Protein AF-A0A7C5MXD8-F1 (afdb_monomer)

Sequence (250 aa):
MKEDEGFQEYEKTQDQIAGFLGVQRKDKKIDRKRRRGKDVDYFDWIGQEIGMALIPVNKKGDKQAYVAIIHSPDRENAQHDLDKIEKKIRHRSPVRFKEYEYQNHTIKYLKLKGFFRLFMGKMFKQFDKPKYAVLDDFVIFSNDTTALHRMIDVSNGKLANLPMNSEYRQFFRKFESNSNYFLYTNTPTLFPFLPGLLDKGSARTLRKNEKLATSFRQVGLQLLSEDGYFSAKLHVEYKPSGGKKSLFNR

Structure (mmCIF, N/CA/C/O backbone):
data_AF-A0A7C5MXD8-F1
#
_entry.id   AF-A0A7C5MXD8-F1
#
loop_
_atom_site.group_PDB
_atom_site.id
_atom_site.type_symbol
_atom_site.label_atom_id
_atom_site.label_alt_id
_atom_site.label_comp_id
_atom_site.label_asym_id
_atom_site.label_entity_id
_atom_site.label_seq_id
_atom_site.pdbx_PDB_ins_code
_atom_site.Cartn_x
_atom_site.Cartn_y
_atom_site.Cartn_z
_atom_site.occupancy
_atom_site.B_iso_or_equiv
_atom_site.auth_seq_id
_atom_site.auth_comp_id
_atom_site.auth_asym_id
_atom_site.auth_atom_id
_atom_site.pdbx_PDB_model_num
ATOM 1 N N . MET A 1 1 ? 24.724 -17.117 11.243 1.00 32.06 1 MET A N 1
ATOM 2 C CA . MET A 1 1 ? 23.296 -17.474 11.341 1.00 32.06 1 MET A CA 1
ATOM 3 C C . MET A 1 1 ? 22.881 -17.269 12.794 1.00 32.06 1 MET A C 1
ATOM 5 O O . MET A 1 1 ? 23.327 -18.022 13.643 1.00 32.06 1 MET A O 1
ATOM 9 N N . LYS A 1 2 ? 22.184 -16.167 13.097 1.00 36.81 2 LYS A N 1
ATOM 10 C CA . LYS A 1 2 ? 21.584 -15.861 14.412 1.00 36.81 2 LYS A CA 1
ATOM 11 C C . LYS A 1 2 ? 20.067 -15.785 14.206 1.00 36.81 2 LYS A C 1
ATOM 13 O O . LYS A 1 2 ? 19.481 -14.707 14.261 1.00 36.81 2 LYS A O 1
ATOM 18 N N . GLU A 1 3 ? 19.467 -16.899 13.803 1.00 40.31 3 GLU A N 1
ATOM 19 C CA . GLU A 1 3 ? 18.036 -16.956 13.470 1.00 40.31 3 GLU A CA 1
ATOM 20 C C . GLU A 1 3 ? 17.145 -17.120 14.717 1.00 40.31 3 GLU A C 1
ATOM 22 O O . GLU A 1 3 ? 15.979 -16.731 14.677 1.00 40.31 3 GLU A O 1
ATOM 27 N N . ASP A 1 4 ? 17.709 -17.541 15.855 1.00 50.06 4 ASP A N 1
ATOM 28 C CA . ASP A 1 4 ? 16.932 -17.911 17.048 1.00 50.06 4 ASP A CA 1
ATOM 29 C C . ASP A 1 4 ? 16.528 -16.728 17.948 1.00 50.06 4 ASP A C 1
ATOM 31 O O . ASP A 1 4 ? 15.388 -16.655 18.408 1.00 50.06 4 ASP A O 1
ATOM 35 N N . GLU A 1 5 ? 17.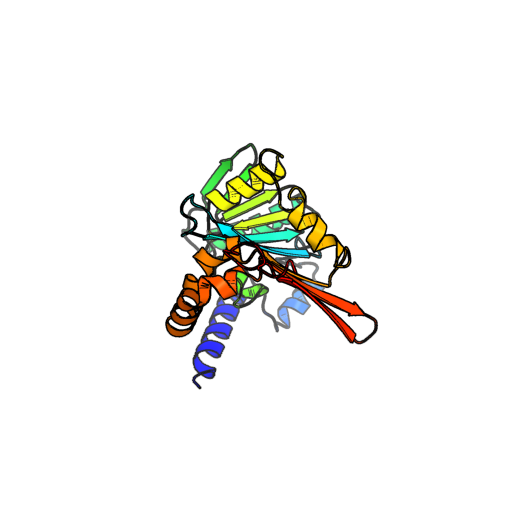410 -15.744 18.166 1.00 39.88 5 GLU A N 1
ATOM 36 C CA . GLU A 1 5 ? 17.137 -14.619 19.086 1.00 39.88 5 GLU A CA 1
ATOM 37 C C . GLU A 1 5 ? 15.995 -13.719 18.573 1.00 39.88 5 GLU A C 1
ATOM 39 O O . GLU A 1 5 ? 15.103 -13.318 19.324 1.00 39.88 5 GLU A O 1
ATOM 44 N N . GLY A 1 6 ? 15.972 -13.448 17.263 1.00 39.97 6 GLY A N 1
ATOM 45 C CA . GLY A 1 6 ? 14.958 -12.594 16.638 1.00 39.97 6 GLY A CA 1
ATOM 46 C C . GLY A 1 6 ? 13.594 -13.266 16.453 1.00 39.97 6 GLY A C 1
ATOM 47 O O . GLY A 1 6 ? 12.590 -12.568 16.286 1.00 39.97 6 GLY A O 1
ATOM 48 N N . PHE A 1 7 ? 13.539 -14.601 16.460 1.00 38.81 7 PHE A N 1
ATOM 49 C CA . PHE A 1 7 ? 12.291 -15.362 16.395 1.00 38.81 7 PHE A CA 1
ATOM 50 C C . PHE A 1 7 ? 11.635 -15.470 17.778 1.00 38.81 7 PHE A C 1
ATOM 52 O O . PHE A 1 7 ? 10.439 -15.216 17.907 1.00 38.81 7 PHE A O 1
ATOM 59 N N . GLN A 1 8 ? 12.418 -15.708 18.832 1.00 43.78 8 GLN A N 1
ATOM 60 C CA . GLN A 1 8 ? 11.891 -15.755 20.200 1.00 43.78 8 GLN A CA 1
ATOM 61 C C . GLN A 1 8 ? 11.403 -14.389 20.706 1.00 43.78 8 GLN A C 1
ATOM 63 O O . GLN A 1 8 ? 10.351 -14.294 21.339 1.00 43.78 8 GLN A O 1
ATOM 68 N N . GLU A 1 9 ? 12.112 -13.300 20.390 1.00 45.66 9 GLU A N 1
ATOM 69 C CA . GLU A 1 9 ? 11.644 -11.944 20.712 1.00 45.66 9 GLU A CA 1
ATOM 70 C C . GLU A 1 9 ? 10.357 -11.587 19.941 1.00 45.66 9 GLU A C 1
ATOM 72 O O . GLU A 1 9 ? 9.473 -10.889 20.457 1.00 45.6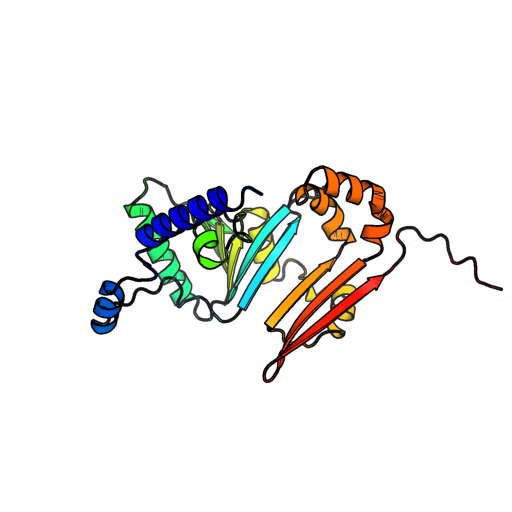6 9 GLU A O 1
ATOM 77 N N . TYR A 1 10 ? 10.223 -12.107 18.715 1.00 44.19 10 TYR A N 1
ATOM 78 C CA . TYR A 1 10 ? 9.012 -11.982 17.911 1.00 44.19 10 TYR A CA 1
ATOM 79 C C . TYR A 1 10 ? 7.830 -12.691 18.583 1.00 44.19 10 TYR A C 1
ATOM 81 O O . TYR A 1 10 ? 6.840 -12.016 18.856 1.00 44.19 10 TYR A O 1
ATOM 89 N N . GLU A 1 11 ? 7.940 -13.975 18.933 1.00 52.56 11 GLU A N 1
ATOM 90 C CA . GLU A 1 11 ? 6.865 -14.720 19.610 1.00 52.56 11 GLU A CA 1
ATOM 91 C C . GLU A 1 11 ? 6.468 -14.089 20.952 1.00 52.56 11 GLU A C 1
ATOM 93 O O . GLU A 1 11 ? 5.289 -13.827 21.191 1.00 52.56 11 GLU A O 1
ATOM 98 N N . LYS A 1 12 ? 7.443 -13.689 21.776 1.00 56.12 12 LYS A N 1
ATOM 99 C CA . LYS A 1 12 ? 7.185 -13.031 23.067 1.00 56.12 12 LYS A CA 1
ATOM 100 C C . LYS A 1 12 ? 6.397 -11.723 22.925 1.00 56.12 12 LYS A C 1
ATOM 102 O O . LYS A 1 12 ? 5.504 -11.436 23.724 1.00 56.12 12 LYS A O 1
ATOM 107 N N . THR A 1 13 ? 6.706 -10.923 21.902 1.00 55.19 13 THR A N 1
ATOM 108 C CA . THR A 1 13 ? 5.974 -9.679 21.608 1.00 55.19 13 THR A CA 1
ATOM 109 C C . THR A 1 13 ? 4.549 -9.972 21.128 1.00 55.19 13 THR A C 1
ATOM 111 O O . THR A 1 13 ? 3.617 -9.244 21.471 1.00 55.19 13 THR A O 1
ATOM 114 N N . GLN A 1 14 ? 4.365 -11.033 20.337 1.00 53.25 14 GLN A N 1
ATOM 115 C CA . GLN A 1 14 ? 3.051 -11.468 19.863 1.00 53.25 14 GLN A CA 1
ATOM 116 C C . GLN A 1 14 ? 2.178 -11.922 21.031 1.00 53.25 14 GLN A C 1
ATOM 118 O O . GLN A 1 14 ? 1.045 -11.467 21.129 1.00 53.25 14 GLN A O 1
ATOM 123 N N . ASP A 1 15 ? 2.718 -12.711 21.959 1.00 57.69 15 ASP A N 1
ATOM 124 C CA . ASP A 1 15 ? 1.994 -13.217 23.129 1.00 57.69 15 ASP A CA 1
ATOM 125 C C . ASP A 1 15 ? 1.571 -12.106 24.095 1.00 57.69 15 ASP A C 1
ATOM 127 O O . ASP A 1 15 ? 0.465 -12.128 24.639 1.00 57.69 15 ASP A O 1
ATOM 131 N N . GLN A 1 16 ? 2.406 -11.078 24.267 1.00 58.19 16 GLN A N 1
ATOM 132 C CA . GLN A 1 16 ? 2.057 -9.900 25.065 1.00 58.19 16 GLN A CA 1
ATOM 133 C C . GLN A 1 16 ? 0.907 -9.095 24.440 1.00 58.19 16 GLN A C 1
ATOM 135 O O . GLN A 1 16 ? 0.009 -8.656 25.159 1.00 58.19 16 GLN A O 1
ATOM 140 N N . ILE A 1 17 ? 0.892 -8.922 23.114 1.00 55.62 17 ILE A N 1
ATOM 141 C CA . ILE A 1 17 ? -0.170 -8.188 22.401 1.00 55.62 17 ILE A CA 1
ATOM 142 C C . ILE A 1 17 ? -1.440 -9.051 22.264 1.00 55.62 17 ILE A C 1
ATOM 144 O O . ILE A 1 17 ? -2.551 -8.553 22.432 1.00 55.62 17 ILE A O 1
ATOM 148 N N . ALA A 1 18 ? -1.300 -10.355 22.043 1.00 58.81 18 ALA A N 1
ATOM 149 C CA . ALA A 1 18 ? -2.377 -11.340 22.067 1.00 58.81 18 ALA A CA 1
ATOM 150 C C . ALA A 1 18 ? -3.052 -11.384 23.446 1.00 58.81 18 ALA A C 1
ATOM 152 O O . ALA A 1 18 ? -4.275 -11.283 23.547 1.00 58.81 18 ALA A O 1
ATOM 153 N N . GLY A 1 19 ? -2.265 -11.422 24.526 1.00 59.81 19 GLY A N 1
ATOM 154 C CA . GLY A 1 19 ? -2.749 -11.263 25.899 1.00 59.81 19 GLY A CA 1
ATOM 155 C C . GLY A 1 19 ? -3.371 -9.885 26.160 1.00 59.81 19 GLY A C 1
ATOM 156 O O . GLY A 1 19 ? -4.371 -9.774 26.875 1.00 59.81 19 GLY A O 1
ATOM 157 N N . PHE A 1 20 ? -2.846 -8.829 25.530 1.00 57.62 20 PHE A N 1
ATOM 158 C CA . PHE A 1 20 ? -3.413 -7.481 25.596 1.00 57.62 20 PHE A CA 1
ATOM 159 C C . PHE A 1 20 ? -4.805 -7.400 24.947 1.00 57.62 20 PHE A C 1
ATOM 161 O O . PHE A 1 20 ? -5.719 -6.814 25.531 1.00 57.62 20 PHE A O 1
ATOM 168 N N . LEU A 1 21 ? -4.989 -8.025 23.783 1.00 57.09 21 LEU A N 1
ATOM 169 C CA . LEU A 1 21 ? -6.257 -8.056 23.051 1.00 57.09 21 LEU A CA 1
ATOM 170 C C . LEU A 1 21 ? -7.212 -9.148 23.560 1.00 57.09 21 LEU A C 1
ATOM 172 O O . LEU A 1 21 ? -8.420 -9.038 23.360 1.00 57.09 21 LEU A O 1
ATOM 176 N N . GLY A 1 22 ? -6.717 -10.132 24.313 1.00 56.34 22 GLY A N 1
ATOM 177 C CA . GLY A 1 22 ? -7.491 -11.282 24.791 1.00 56.34 22 GLY A CA 1
ATOM 178 C C . GLY A 1 22 ? -7.663 -12.387 23.743 1.00 56.34 22 GLY A C 1
ATOM 179 O O . GLY A 1 22 ? -8.574 -13.197 23.873 1.00 56.34 22 GLY A O 1
ATOM 180 N N . VAL A 1 23 ? -6.799 -12.409 22.726 1.00 53.00 23 VAL A N 1
ATOM 181 C CA . VAL A 1 23 ? -6.807 -13.344 21.594 1.00 53.00 23 VAL A CA 1
ATOM 182 C C . VAL A 1 23 ? -5.663 -14.342 21.797 1.00 53.00 23 VAL A C 1
ATOM 184 O O . VAL A 1 23 ? -4.606 -14.216 21.195 1.00 53.00 23 VAL A O 1
ATOM 187 N N . GLN A 1 24 ? -5.800 -15.297 22.719 1.00 51.22 24 GLN A N 1
ATOM 188 C CA . GLN A 1 24 ? -4.778 -16.334 22.928 1.00 51.22 24 GLN A CA 1
ATOM 189 C C . GLN A 1 24 ? -4.969 -17.485 21.926 1.00 51.22 24 GLN A C 1
ATOM 191 O O . GLN A 1 24 ? -6.029 -18.101 21.881 1.00 51.22 24 GLN A O 1
ATOM 196 N N . ARG A 1 25 ? -3.935 -17.826 21.143 1.00 44.16 25 ARG A N 1
ATOM 197 C CA . ARG A 1 25 ? -4.005 -18.861 20.086 1.00 44.16 25 ARG A CA 1
ATOM 198 C C . ARG A 1 25 ? -4.230 -20.303 20.589 1.00 44.16 25 ARG A C 1
ATOM 200 O O . ARG A 1 25 ? -4.489 -21.174 19.766 1.00 44.16 25 ARG A O 1
ATOM 207 N N . LYS A 1 26 ? -4.146 -20.587 21.899 1.00 41.50 26 LYS A N 1
ATOM 208 C CA . LYS A 1 26 ? -4.314 -21.945 22.474 1.00 41.50 26 LYS A CA 1
ATOM 209 C C . LYS A 1 26 ? -5.001 -21.974 23.848 1.00 41.50 26 LYS A C 1
ATOM 211 O O . LYS A 1 26 ? -4.608 -22.736 24.729 1.00 41.50 26 LYS A O 1
ATOM 216 N N . ASP A 1 27 ? -6.040 -21.172 24.059 1.00 41.69 27 ASP A N 1
ATOM 217 C CA . ASP A 1 27 ? -6.738 -21.158 25.349 1.00 41.69 27 ASP A CA 1
ATOM 218 C C . ASP A 1 27 ? -8.003 -22.036 25.330 1.00 41.69 27 ASP A C 1
ATOM 220 O O . ASP A 1 27 ? -9.028 -21.661 24.759 1.00 41.69 27 ASP A O 1
ATOM 224 N N . LYS A 1 28 ? -8.003 -23.163 26.063 1.00 42.72 28 LYS A N 1
ATOM 225 C CA . LYS A 1 28 ? -9.221 -23.965 26.363 1.00 42.72 28 LYS A CA 1
ATOM 226 C C . LYS A 1 28 ? -10.339 -23.126 27.025 1.00 42.72 28 LYS A C 1
ATOM 228 O O . LYS A 1 28 ? -11.492 -23.551 27.111 1.00 42.72 28 LYS A O 1
ATOM 233 N N . LYS A 1 29 ? -10.011 -21.919 27.510 1.00 40.25 29 LYS A N 1
ATOM 234 C CA . LYS A 1 29 ? -10.951 -20.907 28.019 1.00 40.25 29 LYS A CA 1
ATOM 235 C C . LYS A 1 29 ? -11.692 -20.132 26.920 1.00 40.25 29 LYS A C 1
ATOM 237 O O . LYS A 1 29 ? -12.809 -19.696 27.188 1.00 40.25 29 LYS A O 1
ATOM 242 N N . ILE A 1 30 ? -11.118 -19.969 25.726 1.00 41.59 30 ILE A N 1
ATOM 243 C CA . ILE A 1 30 ? -11.774 -19.314 24.580 1.00 41.59 30 ILE A CA 1
ATOM 244 C C . ILE A 1 30 ? -12.848 -20.239 24.003 1.00 41.59 30 ILE A C 1
ATOM 246 O O . ILE A 1 30 ? -13.980 -19.797 23.846 1.00 41.59 30 ILE A O 1
ATOM 250 N N . ASP A 1 31 ? -12.572 -21.541 23.880 1.00 40.56 31 ASP A N 1
ATOM 251 C CA . ASP A 1 31 ? -13.584 -22.556 23.528 1.00 40.56 31 ASP A CA 1
ATOM 252 C C . ASP A 1 31 ? -14.767 -22.579 24.511 1.00 40.56 31 ASP A C 1
ATOM 254 O O . ASP A 1 31 ? -15.931 -22.696 24.125 1.00 40.56 31 ASP A O 1
ATOM 258 N N . ARG A 1 32 ? -14.496 -22.401 25.812 1.00 41.41 32 ARG A N 1
ATOM 259 C CA . ARG A 1 32 ? -15.541 -22.271 26.844 1.00 41.41 32 ARG A CA 1
ATOM 260 C C . ARG A 1 32 ? -16.320 -20.951 26.773 1.00 41.41 32 ARG A C 1
ATOM 262 O O . ARG A 1 32 ? -17.461 -20.926 27.229 1.00 41.41 32 ARG A O 1
ATOM 269 N N . LYS A 1 33 ? -15.732 -19.867 26.251 1.00 42.28 33 LYS A N 1
ATOM 270 C CA . LYS A 1 33 ? -16.408 -18.569 26.046 1.00 42.28 33 LYS A CA 1
ATOM 271 C C . LYS A 1 33 ? -17.224 -18.542 24.749 1.00 42.28 33 LYS A C 1
ATOM 273 O O . LYS A 1 33 ? -18.355 -18.062 24.793 1.00 42.28 33 LYS A O 1
ATOM 278 N N . ARG A 1 34 ? -16.721 -19.165 23.675 1.00 39.56 34 ARG A N 1
ATOM 279 C CA . ARG A 1 34 ? -17.451 -19.462 22.428 1.00 39.56 34 ARG A CA 1
ATOM 280 C C . ARG A 1 34 ? -18.742 -20.230 22.694 1.00 39.56 34 ARG A C 1
ATOM 282 O O . ARG A 1 34 ? -19.818 -19.792 22.312 1.00 39.56 34 ARG A O 1
ATOM 289 N N . ARG A 1 35 ? -18.669 -21.294 23.505 1.00 46.75 35 ARG A N 1
ATOM 290 C CA . ARG A 1 35 ? -19.843 -22.078 23.954 1.00 46.75 35 ARG A CA 1
ATOM 291 C C . ARG A 1 35 ? -20.855 -21.304 24.819 1.00 46.75 35 ARG A C 1
ATOM 293 O O . ARG A 1 35 ? -21.918 -21.837 25.110 1.00 46.75 35 ARG A O 1
ATOM 300 N N . ARG A 1 36 ? -20.535 -20.083 25.269 1.00 45.84 36 ARG A N 1
ATOM 301 C CA . ARG A 1 36 ? -21.408 -19.213 26.085 1.00 45.84 36 ARG A CA 1
ATOM 302 C C . ARG A 1 36 ? -21.900 -17.967 25.330 1.00 45.84 36 ARG A C 1
ATOM 304 O O . ARG A 1 36 ? -22.416 -17.058 25.975 1.00 45.84 36 ARG A O 1
ATOM 311 N N . GLY A 1 37 ? -21.707 -17.890 24.009 1.00 37.62 37 GLY A N 1
ATOM 312 C CA . GLY A 1 37 ? -22.208 -16.783 23.180 1.00 37.62 37 GLY A CA 1
ATOM 313 C C . GLY A 1 37 ? -21.508 -15.437 23.405 1.00 37.62 37 GLY A C 1
ATOM 314 O O . GLY A 1 37 ? -22.082 -14.393 23.121 1.00 37.62 37 GLY A O 1
ATOM 315 N N . LYS A 1 38 ? -20.284 -15.436 23.950 1.00 44.75 38 LYS A N 1
ATOM 316 C CA . LYS A 1 38 ? -19.448 -14.231 24.086 1.00 44.75 38 LYS A CA 1
ATOM 317 C C . LYS A 1 38 ? -18.202 -14.374 23.218 1.00 44.75 38 LYS A C 1
ATOM 319 O O . LYS A 1 38 ? -17.100 -14.513 23.754 1.00 44.75 38 LYS A O 1
ATOM 324 N N . ASP A 1 39 ? -18.390 -14.374 21.904 1.00 46.59 39 ASP A N 1
ATOM 325 C CA . ASP A 1 39 ? -17.298 -14.088 20.977 1.00 46.59 39 ASP A CA 1
ATOM 326 C C . ASP A 1 39 ? -17.046 -12.578 20.986 1.00 46.59 39 ASP A C 1
ATOM 328 O O . ASP A 1 39 ? -17.968 -11.765 20.969 1.00 46.59 39 ASP A O 1
ATOM 332 N N . VAL A 1 40 ? -15.780 -12.192 21.092 1.00 50.94 40 VAL A N 1
ATOM 333 C CA . VAL A 1 40 ? -15.363 -10.858 20.670 1.00 50.94 40 VAL A CA 1
ATOM 334 C C . VAL A 1 40 ? -14.248 -11.110 19.686 1.00 50.94 40 VAL A C 1
ATOM 336 O O . VAL A 1 40 ? -13.077 -11.146 20.074 1.00 50.94 40 VAL A O 1
ATOM 339 N N . ASP A 1 41 ? -14.625 -11.405 18.449 1.00 63.12 41 ASP A N 1
ATOM 340 C CA . ASP A 1 41 ? -13.644 -11.396 17.389 1.00 63.12 41 ASP A CA 1
ATOM 341 C C . ASP A 1 41 ? -13.219 -9.934 17.154 1.00 63.12 41 ASP A C 1
ATOM 343 O O . ASP A 1 41 ? -14.036 -9.035 16.987 1.00 63.12 41 ASP A O 1
ATOM 347 N N . TYR A 1 42 ? -11.909 -9.707 17.233 1.00 64.69 42 TYR A N 1
ATOM 348 C CA . TYR A 1 42 ? -11.183 -8.532 16.735 1.00 64.69 42 TYR A CA 1
ATOM 349 C C . TYR A 1 42 ? -11.540 -8.036 15.336 1.00 64.69 42 TYR A C 1
ATOM 351 O O . TYR A 1 42 ? -11.287 -6.883 14.971 1.00 64.69 42 TYR A O 1
ATOM 359 N N . PHE A 1 43 ? -11.911 -9.010 14.514 1.00 72.00 43 PHE A N 1
ATOM 360 C CA . PHE A 1 43 ? -11.521 -9.034 13.116 1.00 72.00 43 PHE A CA 1
ATOM 361 C C . PHE A 1 43 ? -12.650 -9.502 12.212 1.00 72.00 43 PHE A C 1
ATOM 363 O O . PHE A 1 43 ? -12.412 -9.638 11.018 1.00 72.00 43 PHE A O 1
ATOM 370 N N . ASP A 1 44 ? -13.863 -9.678 12.742 1.00 76.06 44 ASP A N 1
ATOM 371 C CA . ASP A 1 44 ? -15.048 -10.018 11.945 1.00 76.06 44 ASP A CA 1
ATOM 372 C C . ASP A 1 44 ? -15.352 -8.948 10.888 1.00 76.06 44 ASP A C 1
ATOM 374 O O . ASP A 1 44 ? -15.980 -9.222 9.870 1.00 76.06 44 ASP A O 1
ATOM 378 N N . TRP A 1 45 ? -14.871 -7.722 11.100 1.00 84.19 45 TRP A N 1
ATOM 379 C CA . TRP A 1 45 ? -14.960 -6.648 10.121 1.00 84.19 45 TRP A CA 1
ATOM 380 C C . TRP A 1 45 ? -14.006 -6.801 8.927 1.00 84.19 45 TRP A C 1
ATOM 382 O O . TRP A 1 45 ? -14.189 -6.091 7.940 1.00 84.19 45 TRP A O 1
ATOM 392 N N . ILE A 1 46 ? -12.982 -7.664 8.991 1.00 86.25 46 ILE A N 1
ATOM 393 C CA . ILE A 1 46 ? -12.042 -7.881 7.884 1.00 86.25 46 ILE A CA 1
ATOM 394 C C . ILE A 1 46 ? -12.698 -8.801 6.854 1.00 86.25 46 ILE A C 1
ATOM 396 O O . ILE A 1 46 ? -12.993 -9.961 7.124 1.00 86.25 46 ILE A O 1
ATOM 400 N N . GLY A 1 47 ? -12.891 -8.270 5.653 1.00 86.50 47 GLY A N 1
ATOM 401 C CA . GLY A 1 47 ? -13.404 -8.996 4.505 1.00 86.50 47 GLY A CA 1
ATOM 402 C C . GLY A 1 47 ? -12.348 -9.866 3.822 1.00 86.50 47 GLY A C 1
ATOM 403 O O . GLY A 1 47 ? -11.410 -10.384 4.422 1.00 86.50 47 GLY A O 1
ATOM 404 N N . GLN A 1 48 ? -12.520 -10.034 2.514 1.00 87.62 48 GLN A N 1
ATOM 405 C CA . GLN A 1 48 ? -11.767 -11.016 1.727 1.00 87.62 48 GLN A CA 1
ATOM 406 C C . GLN A 1 48 ? -10.483 -10.473 1.079 1.00 87.62 48 GLN A C 1
ATOM 408 O O . GLN A 1 48 ? -9.734 -11.246 0.488 1.00 87.62 48 GLN A O 1
ATOM 413 N N . GLU A 1 49 ? -10.212 -9.167 1.176 1.00 90.12 49 GLU A N 1
ATOM 414 C CA . GLU A 1 49 ? -9.099 -8.526 0.469 1.00 90.12 49 GLU A CA 1
ATOM 415 C C . GLU A 1 49 ? -8.302 -7.579 1.373 1.00 90.12 49 GLU A C 1
ATOM 417 O O . GLU A 1 49 ? -8.855 -6.799 2.153 1.00 90.12 49 GLU A O 1
ATOM 422 N N . ILE A 1 50 ? -6.976 -7.633 1.234 1.00 90.38 50 ILE A N 1
ATOM 423 C CA . ILE A 1 50 ? -6.039 -6.699 1.857 1.00 90.38 50 ILE A CA 1
ATOM 424 C C . ILE A 1 50 ? -5.063 -6.212 0.786 1.00 90.38 50 ILE A C 1
ATOM 426 O O . ILE A 1 50 ? -4.301 -6.993 0.218 1.00 90.38 50 ILE A O 1
ATOM 430 N N . GLY A 1 51 ? -5.042 -4.904 0.560 1.00 91.62 51 GLY A N 1
ATOM 431 C CA . GLY A 1 51 ? -4.074 -4.215 -0.278 1.00 91.62 51 GLY A CA 1
ATOM 432 C C . GLY A 1 51 ? -2.966 -3.557 0.541 1.00 91.62 51 GLY A C 1
ATOM 433 O O . GLY A 1 51 ? -3.180 -3.064 1.651 1.00 91.62 51 GLY A O 1
ATOM 434 N N . MET A 1 52 ? -1.769 -3.488 -0.037 1.00 91.25 52 MET A N 1
ATOM 435 C CA . MET A 1 52 ? -0.673 -2.670 0.476 1.00 91.25 52 MET A CA 1
ATOM 436 C C . MET A 1 52 ? -0.118 -1.780 -0.625 1.00 91.25 52 MET A C 1
ATOM 438 O O . MET A 1 52 ? 0.100 -2.229 -1.748 1.00 91.25 52 MET A O 1
ATOM 442 N N . ALA A 1 53 ? 0.185 -0.533 -0.282 1.00 91.62 53 ALA A N 1
ATOM 443 C CA . ALA A 1 53 ? 0.844 0.396 -1.182 1.00 91.62 53 ALA A CA 1
ATOM 444 C C . ALA A 1 53 ? 2.007 1.107 -0.490 1.00 91.62 53 ALA A C 1
ATOM 446 O O . ALA A 1 53 ? 1.946 1.455 0.692 1.00 91.62 53 ALA A O 1
ATOM 447 N N . LEU A 1 54 ? 3.061 1.355 -1.265 1.00 89.25 54 LEU A N 1
ATOM 448 C CA . LEU A 1 54 ? 4.144 2.259 -0.909 1.00 89.25 54 LEU A CA 1
ATOM 449 C C . LEU A 1 54 ? 4.026 3.497 -1.792 1.00 89.25 54 LEU A C 1
ATOM 451 O O . LEU A 1 54 ? 4.163 3.394 -3.011 1.00 89.25 54 LEU A O 1
ATOM 455 N N . ILE A 1 55 ? 3.757 4.658 -1.193 1.00 86.44 55 ILE A N 1
ATOM 456 C CA . ILE A 1 55 ? 3.515 5.890 -1.952 1.00 86.44 55 ILE A CA 1
ATOM 457 C C . ILE A 1 55 ? 4.471 7.015 -1.551 1.00 86.44 55 ILE A C 1
ATOM 459 O O . ILE A 1 55 ? 4.755 7.176 -0.363 1.00 86.44 55 ILE A O 1
ATOM 463 N N . PRO A 1 56 ? 4.947 7.836 -2.506 1.00 84.19 56 PRO A N 1
ATOM 464 C CA . PRO A 1 56 ? 5.644 9.071 -2.178 1.00 84.19 56 PRO A CA 1
ATOM 465 C C . PRO A 1 56 ? 4.724 10.054 -1.465 1.00 84.19 56 PRO A C 1
ATOM 467 O O . PRO A 1 56 ? 3.587 10.272 -1.892 1.00 84.19 56 PRO A O 1
ATOM 470 N N . VAL A 1 57 ? 5.260 10.708 -0.436 1.00 86.06 57 VAL A N 1
ATOM 471 C CA . VAL A 1 57 ? 4.549 11.742 0.338 1.00 86.06 57 VAL A CA 1
ATOM 472 C C . VAL A 1 57 ? 5.179 13.126 0.225 1.00 86.06 57 VAL A C 1
ATOM 474 O O . VAL A 1 57 ? 4.735 14.073 0.867 1.00 86.06 57 VAL A O 1
ATOM 477 N N . ASN A 1 58 ? 6.200 13.287 -0.615 1.00 81.56 58 ASN A N 1
ATOM 478 C CA . ASN A 1 58 ? 6.753 14.596 -0.926 1.00 81.56 58 ASN A CA 1
ATOM 479 C C . ASN A 1 58 ? 7.166 14.735 -2.393 1.00 81.56 58 ASN A C 1
ATOM 481 O O . ASN A 1 58 ? 7.380 13.756 -3.103 1.00 81.56 58 ASN A O 1
ATOM 485 N N . LYS A 1 59 ? 7.301 15.991 -2.839 1.00 71.38 59 LYS A N 1
ATOM 486 C CA . LYS A 1 59 ? 7.642 16.326 -4.232 1.00 71.38 59 LYS A CA 1
ATOM 487 C C . LYS A 1 59 ? 9.006 15.790 -4.666 1.00 71.38 59 LYS A C 1
ATOM 489 O O . LYS A 1 59 ? 9.184 15.476 -5.834 1.00 71.38 59 LYS A O 1
ATOM 494 N N . LYS A 1 60 ? 9.960 15.700 -3.731 1.00 68.69 60 LYS A N 1
ATOM 495 C CA . LYS A 1 60 ? 11.303 15.166 -3.997 1.00 68.69 60 LYS A CA 1
ATOM 496 C C . LYS A 1 60 ? 11.306 13.651 -4.206 1.00 68.69 60 LYS A C 1
ATOM 498 O O . LYS A 1 60 ? 12.267 13.142 -4.767 1.00 68.69 60 LYS A O 1
ATOM 503 N N . GLY A 1 61 ? 10.266 12.944 -3.756 1.00 66.25 61 GLY A N 1
ATOM 504 C CA . GLY A 1 61 ? 10.217 11.489 -3.832 1.00 66.25 61 GLY A CA 1
ATOM 505 C C . GLY A 1 61 ? 11.327 10.818 -3.020 1.00 66.25 61 GLY A C 1
ATOM 506 O O . GLY A 1 61 ? 11.816 9.772 -3.418 1.00 66.25 61 GLY A O 1
ATOM 507 N N . ASP A 1 62 ? 11.746 11.409 -1.900 1.00 71.75 62 ASP A N 1
ATOM 508 C CA . ASP A 1 62 ? 12.712 10.812 -0.962 1.00 71.75 62 ASP A CA 1
ATOM 509 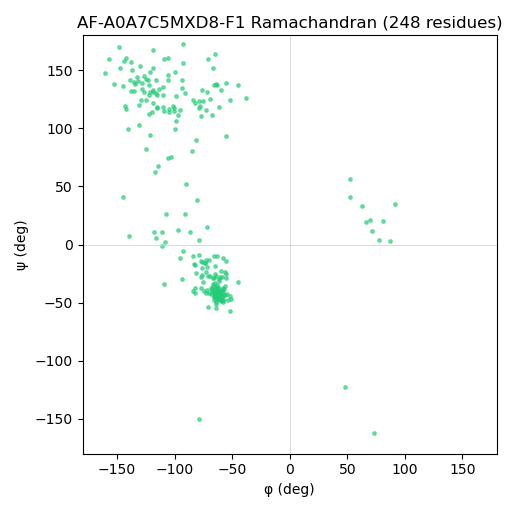C C . ASP A 1 62 ? 12.063 10.421 0.379 1.00 71.75 62 ASP A C 1
ATOM 511 O O . ASP A 1 62 ? 12.724 9.867 1.257 1.00 71.75 62 ASP A O 1
ATOM 515 N N . LYS A 1 63 ? 10.756 10.681 0.529 1.00 81.81 63 LYS A N 1
ATOM 516 C CA . LYS A 1 63 ? 9.926 10.178 1.625 1.00 81.81 63 LYS A CA 1
ATOM 517 C C . LYS A 1 63 ? 8.748 9.388 1.088 1.00 81.81 63 LYS A C 1
ATOM 519 O O . LYS A 1 63 ? 8.043 9.831 0.177 1.00 81.81 63 LYS A O 1
ATOM 524 N N . GLN A 1 64 ? 8.491 8.266 1.740 1.00 85.81 64 GLN A N 1
ATOM 525 C CA . GLN A 1 64 ? 7.429 7.339 1.406 1.00 85.81 64 GLN A CA 1
ATOM 526 C C . GLN A 1 64 ? 6.592 6.988 2.629 1.00 85.81 64 GLN A C 1
ATOM 528 O O . GLN A 1 64 ? 7.074 6.994 3.763 1.00 85.81 64 GLN A O 1
ATOM 533 N N . ALA A 1 65 ? 5.345 6.635 2.364 1.00 90.25 65 ALA A N 1
ATOM 534 C CA . ALA A 1 65 ? 4.409 6.135 3.345 1.00 90.25 65 ALA A CA 1
ATOM 535 C C . ALA A 1 65 ? 3.910 4.757 2.948 1.00 90.25 65 ALA A C 1
ATOM 537 O O . ALA A 1 65 ? 3.756 4.450 1.764 1.00 90.25 65 ALA A O 1
ATOM 538 N N . TYR A 1 66 ? 3.628 3.962 3.969 1.00 90.62 66 TYR A N 1
ATOM 539 C CA . TYR A 1 66 ? 2.958 2.687 3.813 1.00 90.62 66 TYR A CA 1
ATOM 540 C C . TYR A 1 66 ? 1.466 2.912 4.001 1.00 90.62 66 TYR A C 1
ATOM 542 O O . TYR A 1 66 ? 1.045 3.600 4.936 1.00 90.62 66 TYR A O 1
ATOM 550 N N . VAL A 1 67 ? 0.678 2.332 3.110 1.00 93.50 67 VAL A N 1
ATOM 551 C CA . VAL A 1 67 ? -0.780 2.324 3.177 1.00 93.50 67 VAL A CA 1
ATOM 552 C C . VAL A 1 67 ? -1.229 0.872 3.178 1.00 93.50 67 VAL A C 1
ATOM 554 O O . VAL A 1 67 ? -0.773 0.095 2.342 1.00 93.50 67 VAL A O 1
ATOM 557 N N . ALA A 1 68 ? -2.075 0.503 4.131 1.00 92.50 68 ALA A N 1
ATOM 558 C CA . ALA A 1 68 ? -2.795 -0.761 4.126 1.00 92.50 68 ALA A CA 1
ATOM 559 C C . ALA A 1 68 ? -4.268 -0.457 3.873 1.00 92.50 68 ALA A C 1
ATOM 561 O O . ALA A 1 68 ? -4.814 0.484 4.444 1.00 92.50 68 ALA A O 1
ATOM 562 N N . ILE A 1 69 ? -4.880 -1.234 2.995 1.00 93.44 69 ILE A N 1
ATOM 563 C CA . ILE A 1 69 ? -6.257 -1.078 2.540 1.00 93.44 69 ILE A CA 1
ATOM 564 C C . ILE A 1 69 ? -6.928 -2.396 2.874 1.00 93.44 69 ILE A C 1
ATOM 566 O O . ILE A 1 69 ? -6.536 -3.421 2.333 1.00 93.44 69 ILE A O 1
ATOM 570 N N . ILE A 1 70 ? -7.858 -2.400 3.817 1.00 92.12 70 ILE A N 1
ATOM 571 C CA . ILE A 1 70 ? -8.486 -3.634 4.286 1.00 92.12 70 ILE A CA 1
ATOM 572 C C . ILE A 1 70 ? -9.953 -3.561 3.908 1.00 92.12 70 ILE A C 1
ATOM 574 O O . ILE A 1 70 ? -10.644 -2.653 4.370 1.00 92.12 70 ILE A O 1
ATOM 578 N N . HIS A 1 71 ? -10.404 -4.485 3.062 1.00 92.75 71 HIS A N 1
ATOM 579 C CA . HIS A 1 71 ? -11.818 -4.613 2.732 1.00 92.75 71 HIS A CA 1
ATOM 580 C C . HIS A 1 71 ? -12.603 -4.885 4.015 1.00 92.75 71 HIS A C 1
ATOM 582 O O . HIS A 1 71 ? -12.205 -5.712 4.835 1.00 92.75 71 HIS A O 1
ATOM 588 N N . SER A 1 72 ? -13.698 -4.161 4.189 1.00 92.88 72 SER A N 1
ATOM 589 C CA . SER A 1 72 ? -14.616 -4.268 5.301 1.00 92.88 72 SER A CA 1
ATOM 590 C C . SER A 1 72 ? -16.050 -4.120 4.792 1.00 92.88 72 SER A C 1
ATOM 592 O O . SER A 1 72 ? -16.497 -3.000 4.559 1.00 92.88 72 SER A O 1
ATOM 594 N N . PRO A 1 73 ? -16.773 -5.238 4.605 1.00 86.81 73 PRO A N 1
ATOM 595 C CA . PRO A 1 73 ? -18.081 -5.233 3.947 1.00 86.81 73 PRO A CA 1
ATOM 596 C C . PRO A 1 73 ? -19.183 -4.568 4.784 1.00 86.81 73 PRO A C 1
ATOM 598 O O . PRO A 1 73 ? -20.267 -4.307 4.275 1.00 86.81 73 PRO A O 1
ATOM 601 N N . ASP A 1 74 ? -18.926 -4.328 6.072 1.00 86.56 74 ASP A N 1
ATOM 602 C CA . ASP A 1 74 ? -19.832 -3.635 6.980 1.00 86.56 74 ASP A CA 1
ATOM 603 C C . ASP A 1 74 ? -19.063 -2.538 7.722 1.00 86.56 74 ASP A C 1
ATOM 605 O O . ASP A 1 74 ? -18.318 -2.785 8.678 1.00 86.56 74 ASP A O 1
ATOM 609 N N . ARG A 1 75 ? -19.272 -1.300 7.269 1.00 85.00 75 ARG A N 1
ATOM 610 C CA . ARG A 1 7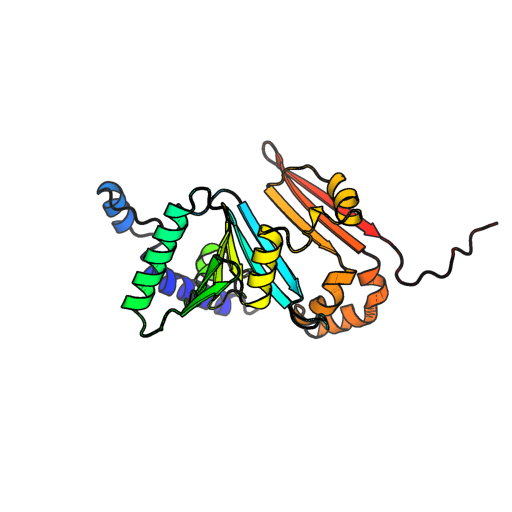5 ? -18.676 -0.095 7.848 1.00 85.00 75 ARG A CA 1
ATOM 611 C C . 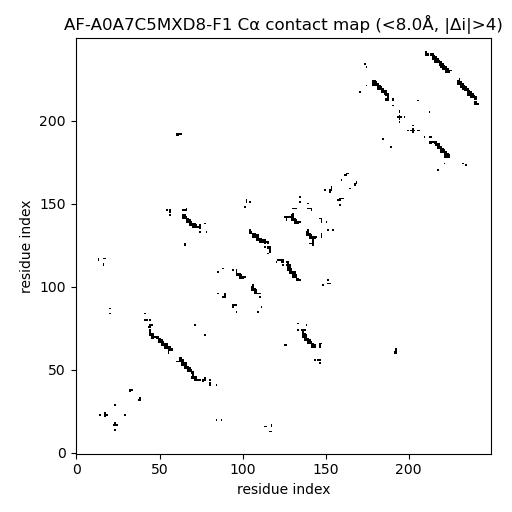ARG A 1 75 ? -19.035 0.094 9.321 1.00 85.00 75 ARG A C 1
ATOM 613 O O . ARG A 1 75 ? -18.183 0.544 10.093 1.00 85.00 75 ARG A O 1
ATOM 620 N N . GLU A 1 76 ? -20.273 -0.195 9.716 1.00 84.81 76 GLU A N 1
ATOM 621 C CA . GLU A 1 76 ? -20.714 -0.020 11.102 1.00 84.81 76 GLU A CA 1
ATOM 622 C C . GLU A 1 76 ? -20.021 -1.034 12.006 1.00 84.81 76 GLU A C 1
ATOM 624 O O . GLU A 1 76 ? -19.509 -0.667 13.069 1.00 84.81 76 GLU A O 1
ATOM 629 N N . ASN A 1 77 ? -19.911 -2.282 11.545 1.00 84.38 77 ASN A N 1
ATOM 630 C CA . ASN A 1 77 ? -19.186 -3.321 12.262 1.00 84.38 77 ASN A CA 1
ATOM 631 C C . ASN A 1 77 ? -17.689 -2.989 12.389 1.00 84.38 77 ASN A C 1
ATOM 633 O O . ASN A 1 77 ? -17.128 -3.064 13.485 1.00 84.38 77 ASN A O 1
ATOM 637 N N . ALA A 1 78 ? -17.055 -2.517 11.308 1.00 86.25 78 ALA A N 1
ATOM 638 C CA . ALA A 1 78 ? -15.664 -2.059 11.334 1.00 86.25 78 ALA A CA 1
ATOM 639 C C . ALA A 1 78 ? -15.453 -0.950 12.361 1.00 86.25 78 ALA A C 1
ATOM 641 O O . ALA A 1 78 ? -14.529 -1.007 13.177 1.00 86.25 78 ALA A O 1
ATOM 642 N N . GLN A 1 79 ? -16.333 0.052 12.349 1.00 83.75 79 GLN A N 1
ATOM 643 C CA . GLN A 1 79 ? -16.243 1.170 13.274 1.00 83.75 79 GLN A CA 1
ATOM 644 C C . GLN A 1 79 ? -16.427 0.707 14.720 1.00 83.75 79 GLN A C 1
ATOM 646 O O . GLN A 1 79 ? -15.649 1.094 15.594 1.00 83.75 79 GLN A O 1
ATOM 651 N N . HIS A 1 80 ? -17.410 -0.155 14.964 1.00 83.75 80 HIS A N 1
ATOM 652 C CA . HIS A 1 80 ? -17.701 -0.713 16.275 1.00 83.75 80 HIS A CA 1
ATOM 653 C C . HIS A 1 80 ? -16.526 -1.527 16.838 1.00 83.75 80 HIS A C 1
ATOM 655 O O . HIS A 1 80 ? -16.138 -1.330 17.995 1.00 83.75 80 HIS A O 1
ATOM 661 N N . ASP A 1 81 ? -15.915 -2.402 16.040 1.0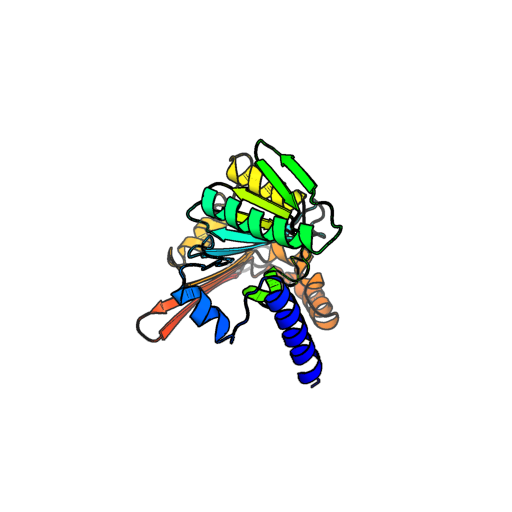0 83.06 81 ASP A N 1
ATOM 662 C CA . ASP A 1 81 ? -14.798 -3.238 16.482 1.00 83.06 81 ASP A CA 1
ATOM 663 C C . ASP A 1 81 ? -13.504 -2.443 16.672 1.00 83.06 81 ASP A C 1
ATOM 665 O O . ASP A 1 81 ? -12.803 -2.634 17.676 1.00 83.06 81 ASP A O 1
ATOM 669 N N . LEU A 1 82 ? -13.222 -1.475 15.797 1.00 84.25 82 LEU A N 1
ATOM 670 C CA . LEU A 1 82 ? -12.109 -0.541 15.982 1.00 84.25 82 LEU A CA 1
ATOM 671 C C . LEU A 1 82 ? -12.300 0.328 17.233 1.00 84.25 82 LEU A C 1
ATOM 673 O O . LEU A 1 82 ? -11.347 0.515 17.995 1.00 84.25 82 LEU A O 1
ATOM 677 N N . ASP A 1 83 ? -13.525 0.770 17.523 1.00 81.69 83 ASP A N 1
ATOM 678 C CA . ASP A 1 83 ? -13.843 1.511 18.747 1.00 81.69 83 ASP A CA 1
ATOM 679 C C . ASP A 1 83 ? -13.693 0.633 20.001 1.00 81.69 83 ASP A C 1
ATOM 681 O O . ASP A 1 83 ? -13.239 1.108 21.049 1.00 81.69 83 ASP A O 1
ATOM 685 N N . LYS A 1 84 ? -14.023 -0.666 19.936 1.00 81.50 84 LYS A N 1
ATOM 686 C CA . LYS A 1 84 ? -13.737 -1.605 21.037 1.00 81.50 84 LYS A CA 1
ATOM 687 C C . LYS A 1 84 ? -12.234 -1.755 21.265 1.00 81.50 84 LYS A C 1
ATOM 689 O O . LYS A 1 84 ? -11.800 -1.775 22.424 1.00 81.50 84 LYS A O 1
ATOM 694 N N . ILE A 1 85 ? -11.445 -1.875 20.192 1.00 79.88 85 ILE A N 1
ATOM 695 C CA . ILE A 1 85 ? -9.978 -1.942 20.269 1.00 79.88 85 ILE A CA 1
ATOM 696 C C . ILE A 1 85 ? -9.449 -0.666 20.935 1.00 79.88 85 ILE A C 1
ATOM 698 O O . ILE A 1 85 ? -8.681 -0.740 21.896 1.00 79.88 85 ILE A O 1
ATOM 702 N N . GLU A 1 86 ? -9.918 0.501 20.499 1.00 78.12 86 GLU A N 1
ATOM 703 C CA . GLU A 1 86 ? -9.562 1.801 21.066 1.00 78.12 86 GLU A CA 1
ATOM 704 C C . GLU A 1 86 ? -9.922 1.917 22.556 1.00 78.12 86 GLU A C 1
ATOM 706 O O . GLU A 1 86 ? -9.062 2.257 23.376 1.00 78.12 86 GLU A O 1
ATOM 711 N N . LYS A 1 87 ? -11.151 1.555 22.947 1.00 78.62 87 LYS A N 1
ATOM 712 C CA . LYS A 1 87 ? -11.595 1.552 24.354 1.00 78.62 87 LYS A CA 1
ATOM 713 C C . LYS A 1 87 ? -10.699 0.678 25.229 1.00 78.62 87 LYS A C 1
ATOM 715 O O . LYS A 1 87 ? -10.296 1.100 26.317 1.00 78.62 87 LYS A O 1
ATOM 720 N N . LYS A 1 88 ? -10.337 -0.518 24.753 1.00 75.06 88 LYS A N 1
ATOM 721 C CA . LYS A 1 88 ? -9.405 -1.411 25.457 1.00 75.06 88 LYS A CA 1
ATOM 722 C C . LYS A 1 88 ? -8.024 -0.786 25.631 1.00 75.06 88 LYS A C 1
ATOM 724 O O . LYS A 1 88 ? -7.437 -0.910 26.707 1.00 75.06 88 LYS A O 1
ATOM 729 N N . ILE A 1 89 ? -7.518 -0.100 24.607 1.00 72.00 89 ILE A N 1
ATOM 730 C CA . ILE A 1 89 ? -6.230 0.594 24.688 1.00 72.00 89 ILE A CA 1
ATOM 731 C C . ILE A 1 89 ? -6.298 1.746 25.692 1.00 72.00 89 ILE A C 1
ATOM 733 O O . ILE A 1 89 ? -5.410 1.860 26.534 1.00 72.00 89 ILE A O 1
ATOM 737 N N . ARG A 1 90 ? -7.359 2.558 25.655 1.00 72.12 90 ARG A N 1
ATOM 738 C CA . ARG A 1 90 ? -7.558 3.696 26.564 1.00 72.12 90 ARG A CA 1
ATOM 739 C C . ARG A 1 90 ? -7.638 3.266 28.028 1.00 72.12 90 ARG A C 1
ATOM 741 O O . ARG A 1 90 ? -7.117 3.954 28.896 1.00 72.12 90 ARG A O 1
ATOM 748 N N . HIS A 1 91 ? -8.255 2.120 28.309 1.00 72.06 91 HIS A N 1
ATOM 749 C CA . HIS A 1 91 ? -8.338 1.596 29.673 1.00 72.06 91 HIS A CA 1
ATOM 750 C C . HIS A 1 91 ? -6.980 1.118 30.216 1.00 72.06 91 HIS A C 1
ATOM 752 O O . HIS A 1 91 ? -6.759 1.119 31.422 1.00 72.06 91 HIS A O 1
ATOM 758 N N . ARG A 1 92 ? -6.058 0.708 29.336 1.00 67.81 92 ARG A N 1
ATOM 759 C CA . ARG A 1 92 ? -4.761 0.116 29.706 1.00 67.81 92 ARG A CA 1
ATOM 760 C C . ARG A 1 92 ? -3.565 1.035 29.445 1.00 67.81 92 ARG A C 1
ATOM 762 O O . ARG A 1 92 ? -2.426 0.625 29.650 1.00 67.81 92 ARG A O 1
ATOM 769 N N . SER A 1 93 ? -3.797 2.257 28.965 1.00 63.78 93 SER A N 1
ATOM 770 C CA . SER A 1 93 ? -2.745 3.205 28.610 1.00 63.78 93 SER A CA 1
ATOM 771 C C . SER A 1 93 ? -3.228 4.655 28.752 1.00 63.78 93 SER A C 1
ATOM 773 O O . SER A 1 93 ? -4.313 4.970 28.267 1.00 63.78 93 SER A O 1
ATOM 775 N N . PRO A 1 94 ? -2.421 5.585 29.303 1.00 61.28 94 PRO A N 1
ATOM 776 C CA . PRO A 1 94 ? -2.770 7.012 29.420 1.00 61.28 94 PRO A CA 1
ATOM 777 C C . PRO A 1 94 ? -2.745 7.759 28.071 1.00 61.28 94 PRO A C 1
ATOM 779 O O . PRO A 1 94 ? -2.690 8.989 27.999 1.00 61.28 94 PRO A O 1
ATOM 782 N N . VAL A 1 95 ? -2.724 7.019 26.967 1.00 65.62 95 VAL A N 1
ATOM 783 C CA . VAL A 1 95 ? -2.556 7.545 25.627 1.00 65.62 95 VAL A CA 1
ATOM 784 C C . VAL A 1 95 ? -3.833 8.260 25.182 1.00 65.62 95 VAL A C 1
ATOM 786 O O . VAL A 1 95 ? -4.879 7.648 24.987 1.00 65.62 95 VAL A O 1
ATOM 789 N N . ARG A 1 96 ? -3.732 9.578 24.969 1.00 62.16 96 ARG A N 1
ATOM 790 C CA . ARG A 1 96 ? -4.813 10.380 24.377 1.00 62.16 96 ARG A CA 1
ATOM 791 C C . ARG A 1 96 ? -5.011 9.973 22.923 1.00 62.16 96 ARG A C 1
ATOM 793 O O . ARG A 1 96 ? -4.126 10.240 22.102 1.00 62.16 96 ARG A O 1
ATOM 800 N N . PHE A 1 97 ? -6.131 9.344 22.605 1.00 68.06 97 PHE A N 1
ATOM 801 C CA . PHE A 1 97 ? -6.564 9.191 21.223 1.00 68.06 97 PHE A CA 1
ATOM 802 C C . PHE A 1 97 ? -6.819 10.577 20.634 1.00 68.06 97 PHE A C 1
ATOM 804 O O . PHE A 1 97 ? -7.265 11.491 21.326 1.00 68.06 97 PHE A O 1
ATOM 811 N N . LYS A 1 98 ? -6.365 10.764 19.399 1.00 80.44 98 LYS A N 1
ATOM 812 C CA . LYS A 1 98 ? -6.584 11.988 18.638 1.00 80.44 98 LYS A CA 1
ATOM 813 C C . LYS A 1 98 ? -7.421 11.586 17.439 1.00 80.44 98 LYS A C 1
ATOM 815 O O . LYS A 1 98 ? -7.167 10.531 16.862 1.00 80.44 98 LYS A O 1
ATOM 820 N N . GLU A 1 99 ? -8.351 12.442 17.075 1.00 89.38 99 GLU A N 1
ATOM 821 C CA . GLU A 1 99 ? -9.076 12.376 15.819 1.00 89.38 99 GLU A CA 1
ATOM 822 C C . GLU A 1 99 ? -9.198 13.789 15.256 1.00 89.38 99 GLU A C 1
ATOM 824 O O . GLU A 1 99 ? -9.007 14.772 15.980 1.00 89.38 99 GLU A O 1
ATOM 829 N N . TYR A 1 100 ? -9.398 13.884 13.952 1.00 93.31 100 TYR A N 1
ATOM 830 C CA . TYR A 1 100 ? -9.655 15.137 13.255 1.00 93.31 100 TYR A CA 1
ATOM 831 C C . TYR A 1 100 ? -10.386 14.843 11.950 1.00 93.31 100 TYR A C 1
ATOM 833 O O . TYR A 1 100 ? -10.307 13.732 11.429 1.00 93.31 100 TYR A O 1
ATOM 841 N N . GLU A 1 101 ? -11.054 15.857 11.419 1.00 95.06 101 GLU A N 1
ATOM 842 C CA . GLU A 1 101 ? -11.798 15.768 10.168 1.00 95.06 101 GLU A CA 1
ATOM 843 C C . GLU A 1 101 ? -10.950 16.217 8.977 1.00 95.06 101 GLU A C 1
ATOM 845 O O . GLU A 1 101 ? -10.202 17.198 9.051 1.00 95.06 101 GLU A O 1
ATOM 850 N N . TYR A 1 102 ? -11.107 15.525 7.851 1.00 95.88 102 TYR A N 1
ATOM 851 C CA . TYR A 1 102 ? -10.576 15.934 6.556 1.00 95.88 102 TYR A CA 1
ATOM 852 C C . TYR A 1 102 ? -11.567 15.571 5.450 1.00 95.88 102 TYR A C 1
ATOM 854 O O . TYR A 1 102 ? -11.867 14.400 5.253 1.00 95.88 102 TYR A O 1
ATOM 862 N N . GLN A 1 103 ? -12.063 16.564 4.704 1.00 92.81 103 GLN A N 1
ATOM 863 C CA . GLN A 1 103 ? -13.006 16.347 3.592 1.00 92.81 103 GLN A CA 1
ATOM 864 C C . GLN A 1 103 ? -14.243 15.512 3.990 1.00 92.81 103 GLN A C 1
ATOM 866 O O . GLN A 1 103 ? -14.674 14.658 3.221 1.00 92.81 103 GLN A O 1
ATOM 871 N N . ASN A 1 104 ? -14.799 15.765 5.183 1.00 92.31 104 ASN A N 1
ATOM 872 C CA . ASN A 1 104 ? -15.924 15.032 5.789 1.00 92.31 104 ASN A CA 1
ATOM 873 C C . ASN A 1 104 ? -15.625 13.567 6.163 1.00 92.31 104 ASN A C 1
ATOM 875 O O . ASN A 1 104 ? -16.549 12.773 6.327 1.00 92.31 104 ASN A O 1
ATOM 879 N N . HIS A 1 105 ? -14.345 13.210 6.293 1.00 92.69 105 HIS A N 1
ATOM 880 C CA . HIS A 1 105 ? -13.907 11.915 6.802 1.00 92.69 105 HIS A CA 1
ATOM 881 C C . HIS A 1 105 ? -13.156 12.080 8.123 1.00 92.69 105 HIS A C 1
ATOM 883 O O . HIS A 1 105 ? -12.167 12.819 8.203 1.00 92.69 105 HIS A O 1
ATOM 889 N N . THR A 1 106 ? -13.569 11.313 9.131 1.00 93.00 106 THR A N 1
ATOM 890 C CA . THR A 1 106 ? -12.884 11.243 10.422 1.00 93.00 106 THR A CA 1
ATOM 891 C C . THR A 1 106 ? -11.604 10.422 10.299 1.00 93.00 106 THR A C 1
ATOM 893 O O . THR A 1 106 ? -11.626 9.243 9.937 1.00 93.00 106 THR A O 1
ATOM 896 N N . ILE A 1 107 ? -10.471 11.023 10.659 1.00 93.75 107 ILE A N 1
ATOM 897 C CA . ILE A 1 107 ? -9.177 10.347 10.732 1.00 93.75 107 ILE A CA 1
ATOM 898 C C . ILE A 1 107 ? -8.818 10.102 12.193 1.00 93.75 107 ILE A C 1
ATOM 900 O O . ILE A 1 107 ? -8.566 11.040 12.953 1.00 93.75 107 ILE A O 1
ATOM 904 N N . LYS A 1 108 ? -8.705 8.829 12.572 1.00 90.69 108 LYS A N 1
ATOM 905 C CA . LYS A 1 108 ? -8.419 8.381 13.941 1.00 90.69 108 LYS A CA 1
ATOM 906 C C . LYS A 1 108 ? -6.981 7.884 14.085 1.00 90.69 108 LYS A C 1
ATOM 908 O O . LYS A 1 108 ? -6.399 7.308 13.168 1.00 90.69 108 LYS A O 1
ATOM 913 N N . TYR A 1 109 ? -6.374 8.103 15.250 1.00 86.69 109 TYR A N 1
ATOM 914 C CA . TYR A 1 109 ? -5.008 7.653 15.546 1.00 86.69 109 TYR A CA 1
ATOM 915 C C . TYR A 1 109 ? -5.030 6.352 16.350 1.00 86.69 109 TYR A C 1
ATOM 917 O O . TYR A 1 109 ? -5.239 6.377 17.563 1.00 86.69 109 TYR A O 1
ATOM 925 N N . LEU A 1 110 ? -4.697 5.225 15.721 1.00 80.56 110 LEU A N 1
ATOM 926 C CA . LEU A 1 110 ? -4.554 3.947 16.408 1.00 80.56 110 LEU A CA 1
ATOM 927 C C . LEU A 1 110 ? -3.174 3.866 17.068 1.00 80.56 110 LEU A C 1
ATOM 929 O O . LEU A 1 110 ? -2.197 3.401 16.490 1.00 80.56 110 LEU A O 1
ATOM 933 N N . LYS A 1 111 ? -3.064 4.317 18.317 1.00 70.69 111 LYS A N 1
ATOM 934 C CA . LYS A 1 111 ? -1.783 4.385 19.044 1.00 70.69 111 LYS A CA 1
ATOM 935 C C . LYS A 1 111 ? -1.334 3.049 19.655 1.00 70.69 111 LYS A C 1
ATOM 937 O O . LYS A 1 111 ? -0.758 3.031 20.743 1.00 70.69 111 LYS A O 1
ATOM 942 N N . LEU A 1 112 ? -1.553 1.940 18.950 1.00 70.56 112 LEU A N 1
ATOM 943 C CA . LEU A 1 112 ? -1.141 0.607 19.385 1.00 70.56 112 LEU A CA 1
ATOM 944 C C . LEU A 1 112 ? 0.089 0.135 18.609 1.00 70.56 112 LEU A C 1
ATOM 946 O O . LEU A 1 112 ? 0.042 -0.113 17.404 1.00 70.56 112 LEU A O 1
ATOM 950 N N . LYS A 1 113 ? 1.204 -0.010 19.326 1.00 71.25 113 LYS A N 1
ATOM 951 C CA . LYS A 1 113 ? 2.437 -0.550 18.759 1.00 71.25 113 LYS A CA 1
ATOM 952 C C . LYS A 1 113 ? 2.287 -2.045 18.504 1.00 71.25 113 LYS A C 1
ATOM 954 O O . LYS A 1 113 ? 1.881 -2.788 19.388 1.00 71.25 113 LYS A O 1
ATOM 959 N N . GLY A 1 114 ? 2.651 -2.482 17.300 1.00 67.44 114 GLY A N 1
ATOM 960 C CA . GLY A 1 114 ? 2.702 -3.903 16.948 1.00 67.44 114 GLY A CA 1
ATOM 961 C C . GLY A 1 114 ? 1.355 -4.566 16.648 1.00 67.44 114 GLY A C 1
ATOM 962 O O . GLY A 1 114 ? 1.366 -5.755 16.352 1.00 67.44 114 GLY A O 1
ATOM 963 N N . PHE A 1 115 ? 0.241 -3.822 16.644 1.00 72.06 115 PHE A N 1
ATOM 964 C CA . PHE A 1 115 ? -1.086 -4.345 16.288 1.00 72.06 115 PHE A CA 1
ATOM 965 C C . PHE A 1 115 ? -1.068 -5.081 14.942 1.00 72.06 115 PHE A C 1
ATOM 967 O O . PHE A 1 115 ? -1.306 -6.279 14.893 1.00 72.06 115 PHE A O 1
ATOM 974 N N . PHE A 1 116 ? -0.654 -4.413 13.864 1.00 72.62 116 PHE A N 1
ATOM 975 C CA . PHE A 1 116 ? -0.594 -5.037 12.536 1.00 72.62 116 PHE A CA 1
ATOM 976 C C . PHE A 1 116 ? 0.448 -6.149 12.421 1.00 72.62 116 PHE A C 1
ATOM 978 O O . PHE A 1 116 ? 0.269 -7.108 11.672 1.00 72.62 116 PHE A O 1
ATOM 985 N N . ARG A 1 117 ? 1.528 -6.061 13.205 1.00 68.19 117 ARG A N 1
ATOM 986 C CA . ARG A 1 117 ? 2.560 -7.102 13.239 1.00 68.19 117 ARG A CA 1
ATOM 987 C C . ARG A 1 117 ? 2.011 -8.428 13.777 1.00 68.19 117 ARG A C 1
ATOM 989 O O . ARG A 1 117 ? 2.570 -9.467 13.443 1.00 68.19 117 ARG A O 1
ATOM 996 N N . LEU A 1 118 ? 0.969 -8.390 14.616 1.00 64.06 118 LEU A N 1
ATOM 997 C CA . LEU A 1 118 ? 0.314 -9.574 15.181 1.00 64.06 118 LEU A CA 1
ATOM 998 C C . LEU A 1 118 ? -0.406 -10.426 14.133 1.00 64.06 118 LEU A C 1
ATOM 1000 O O . LEU A 1 118 ? -0.413 -11.650 14.222 1.00 64.06 118 LEU A O 1
ATOM 1004 N N . PHE A 1 119 ? -0.962 -9.782 13.112 1.00 63.41 119 PHE A N 1
ATOM 1005 C CA . PHE A 1 119 ? -1.868 -10.451 12.177 1.00 63.41 119 PHE A CA 1
ATOM 1006 C C . PHE A 1 119 ? -1.256 -10.640 10.800 1.00 63.41 119 PHE A C 1
ATOM 1008 O O . PHE A 1 119 ? -1.489 -11.652 10.154 1.00 63.41 119 PHE A O 1
ATOM 1015 N N . MET A 1 120 ? -0.425 -9.695 10.372 1.00 67.62 120 MET A N 1
ATOM 1016 C CA . MET A 1 120 ? 0.060 -9.647 8.997 1.00 67.62 120 MET A CA 1
ATOM 1017 C C . MET A 1 120 ? 1.591 -9.793 8.909 1.00 67.62 120 MET A C 1
ATOM 1019 O O . MET A 1 120 ? 2.217 -9.602 7.866 1.00 67.62 120 MET A O 1
ATOM 1023 N N . GLY A 1 121 ? 2.221 -10.158 10.030 1.00 67.38 121 GLY A N 1
ATOM 1024 C CA . GLY A 1 121 ? 3.632 -10.515 10.096 1.00 67.38 121 GLY A CA 1
ATOM 1025 C C . GLY A 1 121 ? 4.595 -9.332 9.961 1.00 67.38 121 GLY A C 1
ATOM 1026 O O . GLY A 1 121 ? 4.266 -8.162 10.178 1.00 67.38 121 GLY A O 1
ATOM 1027 N N . LYS A 1 122 ? 5.856 -9.647 9.640 1.00 70.31 122 LYS A N 1
ATOM 1028 C CA . LYS A 1 122 ? 6.960 -8.669 9.614 1.00 70.31 122 LYS A CA 1
ATOM 1029 C C . LYS A 1 122 ? 6.786 -7.592 8.535 1.00 70.31 122 LYS A C 1
ATOM 1031 O O . LYS A 1 122 ? 7.290 -6.485 8.727 1.00 70.31 122 LYS A O 1
ATOM 1036 N N . MET A 1 123 ? 6.042 -7.881 7.464 1.00 65.38 123 MET A N 1
ATOM 1037 C CA . MET A 1 123 ? 5.778 -6.940 6.367 1.00 65.38 123 MET A CA 1
ATOM 1038 C C . MET A 1 123 ? 5.055 -5.671 6.853 1.00 65.38 123 MET A C 1
ATOM 1040 O O . MET A 1 123 ? 5.295 -4.581 6.342 1.00 65.38 123 MET A O 1
ATOM 1044 N N . PHE A 1 124 ? 4.281 -5.775 7.937 1.00 74.00 124 PHE A N 1
ATOM 1045 C CA . PHE A 1 124 ? 3.513 -4.666 8.506 1.00 74.00 124 PHE A CA 1
ATOM 1046 C C . PHE A 1 124 ? 4.209 -3.964 9.677 1.00 74.00 124 PHE A C 1
ATOM 1048 O O . PHE A 1 124 ? 3.615 -3.135 10.368 1.00 74.00 124 PHE A O 1
ATOM 1055 N N . LYS A 1 125 ? 5.502 -4.235 9.901 1.00 74.19 125 LYS A N 1
ATOM 1056 C CA . LYS A 1 125 ? 6.302 -3.558 10.939 1.00 74.19 125 LYS A CA 1
ATOM 1057 C C . LYS A 1 125 ? 6.286 -2.027 10.803 1.00 74.19 125 LYS A C 1
ATOM 1059 O O . LYS A 1 125 ? 6.479 -1.344 11.805 1.00 74.19 125 LYS A O 1
ATOM 1064 N N . GLN A 1 126 ? 6.059 -1.520 9.594 1.00 76.56 126 GLN A N 1
ATOM 1065 C CA . GLN A 1 126 ? 6.072 -0.095 9.256 1.00 76.56 126 GLN A CA 1
ATOM 1066 C C . GLN A 1 126 ? 4.813 0.661 9.720 1.00 76.56 126 GLN A C 1
ATOM 1068 O O . GLN A 1 126 ? 4.842 1.888 9.809 1.00 76.56 126 GLN A O 1
ATOM 1073 N N . PHE A 1 127 ? 3.739 -0.052 10.083 1.00 77.94 127 PHE A N 1
ATOM 1074 C CA . PHE A 1 127 ? 2.510 0.509 10.656 1.00 77.94 127 PHE A CA 1
ATOM 1075 C C . PHE A 1 127 ? 2.586 0.562 12.187 1.00 77.94 127 PHE A C 1
ATOM 1077 O O . PHE A 1 127 ? 1.725 0.034 12.891 1.00 77.94 127 PHE A O 1
ATOM 1084 N N . ASP A 1 128 ? 3.650 1.157 12.728 1.00 75.31 128 ASP A N 1
ATOM 1085 C CA . ASP A 1 128 ? 3.718 1.435 14.163 1.00 75.31 128 ASP A CA 1
ATOM 1086 C C . ASP A 1 128 ? 2.873 2.680 14.474 1.00 75.31 128 ASP A C 1
ATOM 1088 O O . ASP A 1 128 ? 3.142 3.760 13.951 1.00 75.31 128 ASP A O 1
ATOM 1092 N N . LYS A 1 129 ? 1.842 2.521 15.312 1.00 80.25 129 LYS A N 1
ATOM 1093 C CA . LYS A 1 129 ? 0.869 3.568 15.676 1.00 80.25 129 LYS A CA 1
ATOM 1094 C C . LYS A 1 129 ? 0.212 4.265 14.465 1.00 80.25 129 LYS A C 1
ATOM 1096 O O . LYS A 1 129 ? 0.315 5.492 14.342 1.00 80.25 129 LYS A O 1
ATOM 1101 N N . PRO A 1 130 ? -0.427 3.518 13.551 1.00 87.88 130 PRO A N 1
ATOM 1102 C CA . PRO A 1 130 ? -0.950 4.095 12.325 1.00 87.88 130 PRO A CA 1
ATOM 1103 C C . PRO A 1 130 ? -2.167 4.977 12.596 1.00 87.88 130 PRO A C 1
ATOM 1105 O O . PRO A 1 130 ? -2.852 4.868 13.613 1.00 87.88 130 PRO A O 1
ATOM 1108 N N . LYS A 1 131 ? -2.442 5.856 11.646 1.00 90.62 131 LYS A N 1
ATOM 1109 C CA . LYS A 1 131 ? -3.712 6.564 11.533 1.00 90.62 131 LYS A CA 1
ATOM 1110 C C . LYS A 1 131 ? -4.617 5.771 10.603 1.00 90.62 131 LYS A C 1
ATOM 1112 O O . LYS A 1 131 ? -4.101 5.030 9.762 1.00 90.62 131 LYS A O 1
ATOM 1117 N N . TYR A 1 132 ? -5.923 5.939 10.733 1.00 92.94 132 TYR A N 1
ATOM 1118 C CA . TYR A 1 132 ? -6.867 5.301 9.835 1.00 92.94 132 TYR A CA 1
ATOM 1119 C C . TYR A 1 132 ? -8.080 6.162 9.528 1.00 92.94 132 TYR A C 1
ATOM 1121 O O . TYR A 1 132 ? -8.413 7.066 10.293 1.00 92.94 132 TYR A O 1
ATOM 1129 N N . ALA A 1 133 ? -8.710 5.855 8.402 1.00 93.94 133 ALA A N 1
ATOM 1130 C CA . ALA A 1 133 ? -10.010 6.362 7.998 1.00 93.94 133 ALA A CA 1
ATOM 1131 C C . ALA A 1 133 ? -10.820 5.204 7.410 1.00 93.94 133 ALA A C 1
ATOM 1133 O O . ALA A 1 133 ? -10.241 4.272 6.844 1.00 93.94 133 ALA A O 1
ATOM 1134 N N . VAL A 1 134 ? -12.140 5.265 7.552 1.00 92.56 134 VAL A N 1
ATOM 1135 C CA . VAL A 1 134 ? -13.059 4.315 6.919 1.00 92.56 134 VAL A CA 1
ATOM 1136 C C . VAL A 1 134 ? -13.639 4.990 5.682 1.00 92.56 134 VAL A C 1
ATOM 1138 O O . VAL A 1 134 ? -14.308 6.014 5.815 1.00 92.56 134 VAL A O 1
ATOM 1141 N N . LEU A 1 135 ? -13.323 4.456 4.504 1.00 91.94 135 LEU A N 1
ATOM 1142 C CA . LEU A 1 135 ? -13.734 4.969 3.198 1.00 91.94 135 LEU A CA 1
ATOM 1143 C C . LEU A 1 135 ? -14.557 3.883 2.511 1.00 91.94 135 LEU A C 1
ATOM 1145 O O . LEU A 1 135 ? -14.009 2.829 2.196 1.00 91.94 135 LEU A O 1
ATOM 1149 N N . ASP A 1 136 ? -15.847 4.140 2.300 1.00 88.69 136 ASP A N 1
ATOM 1150 C CA . ASP A 1 136 ? -16.794 3.158 1.760 1.00 88.69 136 ASP A CA 1
ATOM 1151 C C . ASP A 1 136 ? -16.666 1.808 2.497 1.00 88.69 136 ASP A C 1
ATOM 1153 O O . ASP A 1 136 ? -16.736 1.780 3.731 1.00 88.69 136 ASP A O 1
ATOM 1157 N N . ASP A 1 137 ? -16.396 0.729 1.761 1.00 92.25 137 ASP A N 1
ATOM 1158 C CA . ASP A 1 137 ? -16.225 -0.632 2.280 1.00 92.25 137 ASP A CA 1
ATOM 1159 C C . ASP A 1 137 ? -14.759 -0.946 2.623 1.00 92.25 137 ASP A C 1
ATOM 1161 O O . ASP A 1 137 ? -14.312 -2.088 2.544 1.00 92.25 137 ASP A O 1
ATOM 1165 N N . PHE A 1 138 ? -13.943 0.057 2.951 1.00 94.12 138 PHE A N 1
ATOM 1166 C CA . PHE A 1 138 ? -12.527 -0.141 3.253 1.00 94.12 138 PHE A CA 1
ATOM 1167 C C . PHE A 1 138 ? -12.080 0.624 4.492 1.00 94.12 138 PHE A C 1
ATOM 1169 O O . PHE A 1 138 ? -12.376 1.802 4.685 1.00 94.12 138 PHE A O 1
ATOM 1176 N N . VAL A 1 139 ? -11.240 -0.019 5.300 1.00 94.00 139 VAL A N 1
ATOM 1177 C CA . VAL A 1 139 ? -10.474 0.657 6.346 1.00 94.00 139 VAL A CA 1
ATOM 1178 C C . VAL A 1 139 ? -9.053 0.880 5.849 1.00 94.00 139 VAL A C 1
ATOM 1180 O O . VAL A 1 139 ? -8.304 -0.062 5.576 1.00 94.00 139 VAL A O 1
ATOM 1183 N N . ILE A 1 140 ? -8.673 2.149 5.737 1.00 94.81 140 ILE A N 1
ATOM 1184 C CA . ILE A 1 140 ? -7.372 2.566 5.228 1.00 94.81 140 ILE A CA 1
ATOM 1185 C C . ILE A 1 140 ? -6.480 2.932 6.400 1.00 94.81 140 ILE A C 1
ATOM 1187 O O . ILE A 1 140 ? -6.775 3.876 7.125 1.00 94.81 140 ILE A O 1
ATOM 1191 N N . PHE A 1 141 ? -5.359 2.237 6.559 1.00 93.31 141 PHE A N 1
ATOM 1192 C CA . PHE A 1 141 ? -4.334 2.556 7.548 1.00 93.31 141 PHE A CA 1
ATOM 1193 C C . PHE A 1 141 ? -3.114 3.173 6.879 1.00 93.31 141 PHE A C 1
ATOM 1195 O O . PHE A 1 141 ? -2.670 2.717 5.829 1.00 93.31 141 PHE A O 1
ATOM 1202 N N . SER A 1 142 ? -2.496 4.159 7.525 1.00 93.25 142 SER A N 1
ATOM 1203 C CA . SER A 1 142 ? -1.182 4.650 7.117 1.00 93.25 142 SER A CA 1
ATOM 1204 C C . SER A 1 142 ? -0.344 5.125 8.293 1.00 93.25 142 SER A C 1
ATOM 1206 O O . SER A 1 142 ? -0.855 5.597 9.311 1.00 93.25 142 SER A O 1
ATOM 1208 N N . ASN A 1 143 ? 0.974 5.042 8.140 1.00 90.62 143 ASN A N 1
ATOM 1209 C CA . ASN A 1 143 ? 1.913 5.697 9.043 1.00 90.62 143 ASN A CA 1
ATOM 1210 C C . ASN A 1 143 ? 2.069 7.208 8.757 1.00 90.62 143 ASN A C 1
ATOM 1212 O O . ASN A 1 143 ? 2.637 7.923 9.584 1.00 90.62 143 ASN A O 1
ATOM 1216 N N . ASP A 1 144 ? 1.516 7.725 7.654 1.00 91.75 144 ASP A N 1
ATOM 1217 C CA . ASP A 1 144 ? 1.644 9.124 7.239 1.00 91.75 144 ASP A CA 1
ATOM 1218 C C . ASP A 1 144 ? 0.279 9.804 7.022 1.00 91.75 144 ASP A C 1
ATOM 1220 O O . ASP A 1 144 ? -0.682 9.201 6.552 1.00 91.75 144 ASP A O 1
ATOM 1224 N N . THR A 1 145 ? 0.175 11.083 7.398 1.00 91.44 145 THR A N 1
ATOM 1225 C CA . THR A 1 145 ? -1.074 11.857 7.246 1.00 91.44 145 THR A CA 1
ATOM 1226 C C . THR A 1 145 ? -1.333 12.262 5.797 1.00 91.44 145 THR A C 1
ATOM 1228 O O . THR A 1 145 ? -2.465 12.184 5.331 1.00 91.44 145 THR A O 1
ATOM 1231 N N . THR A 1 146 ? -0.289 12.664 5.073 1.00 92.56 146 THR A N 1
ATOM 1232 C CA . THR A 1 146 ? -0.376 13.075 3.664 1.00 92.56 146 THR A CA 1
ATOM 1233 C C . THR A 1 146 ? -0.858 11.915 2.806 1.00 92.56 146 THR A C 1
ATOM 1235 O O . THR A 1 146 ? -1.674 12.098 1.907 1.00 92.56 146 THR A O 1
ATOM 1238 N N . ALA A 1 147 ? -0.383 10.710 3.119 1.00 93.25 147 ALA A N 1
ATOM 1239 C CA . ALA A 1 147 ? -0.842 9.484 2.489 1.00 93.25 147 ALA A CA 1
ATOM 1240 C C . ALA A 1 147 ? -2.351 9.265 2.662 1.00 93.25 147 ALA A C 1
ATOM 1242 O O . ALA A 1 147 ? -3.039 9.046 1.672 1.00 93.25 147 ALA A O 1
ATOM 1243 N N . LEU A 1 148 ? -2.880 9.382 3.885 1.00 94.44 148 LEU A N 1
ATOM 1244 C CA . LEU A 1 148 ? -4.320 9.237 4.134 1.00 94.44 148 LEU A CA 1
ATOM 1245 C C . LEU A 1 148 ? -5.155 10.310 3.444 1.00 94.44 148 LEU A C 1
ATOM 1247 O O . LEU A 1 148 ? -6.156 9.970 2.823 1.00 94.44 148 LEU A O 1
ATOM 1251 N N . HIS A 1 149 ? -4.730 11.575 3.495 1.00 95.06 149 HIS A N 1
ATOM 1252 C CA . HIS A 1 149 ? -5.410 12.650 2.766 1.00 95.06 149 HIS A CA 1
ATOM 1253 C C . HIS A 1 149 ? -5.487 12.336 1.273 1.00 95.06 149 HIS A C 1
ATOM 1255 O O . HIS A 1 149 ? -6.549 12.447 0.675 1.00 95.06 149 HIS A O 1
ATOM 1261 N N . ARG A 1 150 ? -4.387 11.845 0.689 1.00 93.69 150 ARG A N 1
ATOM 1262 C CA . ARG A 1 150 ? -4.355 11.434 -0.714 1.00 93.69 150 ARG A CA 1
ATOM 1263 C C . ARG A 1 150 ? -5.320 10.284 -1.005 1.00 93.69 150 ARG A C 1
ATOM 1265 O O . ARG A 1 150 ? -5.956 10.306 -2.051 1.00 93.69 150 ARG A O 1
ATOM 1272 N N . MET A 1 151 ? -5.433 9.298 -0.114 1.00 94.81 151 MET A N 1
ATOM 1273 C CA . MET A 1 151 ? -6.395 8.199 -0.274 1.00 94.81 151 MET A CA 1
ATOM 1274 C C . MET A 1 151 ? -7.843 8.705 -0.220 1.00 94.81 151 MET A C 1
ATOM 1276 O O . MET A 1 151 ? -8.643 8.318 -1.064 1.00 94.81 151 MET A O 1
ATOM 1280 N N . ILE A 1 152 ? -8.154 9.623 0.701 1.00 95.50 152 ILE A N 1
ATOM 1281 C CA . ILE A 1 152 ? -9.467 10.281 0.794 1.00 95.50 152 ILE A CA 1
ATOM 1282 C C . ILE A 1 152 ? -9.767 11.095 -0.469 1.00 95.50 152 ILE A C 1
ATOM 1284 O O . ILE A 1 152 ? -10.850 10.987 -1.036 1.00 95.50 152 ILE A O 1
ATOM 1288 N N . ASP A 1 153 ? -8.805 11.881 -0.949 1.00 94.94 153 ASP A N 1
ATOM 1289 C CA . ASP A 1 153 ? -8.963 12.675 -2.167 1.00 94.94 153 ASP A CA 1
ATOM 1290 C C . ASP A 1 153 ? -9.174 11.792 -3.403 1.00 94.94 153 ASP A C 1
ATOM 1292 O O . ASP A 1 153 ? -9.962 12.146 -4.277 1.00 94.94 153 ASP A O 1
ATOM 1296 N N . VAL A 1 154 ? -8.506 10.636 -3.478 1.00 92.56 154 VAL A N 1
ATOM 1297 C CA . VAL A 1 154 ? -8.759 9.634 -4.523 1.00 92.56 154 VAL A CA 1
ATOM 1298 C C . VAL A 1 154 ? -10.176 9.064 -4.403 1.00 92.56 154 VAL A C 1
ATOM 1300 O O . VAL A 1 154 ? -10.879 9.014 -5.408 1.00 92.56 154 VAL A O 1
ATOM 1303 N N . SER A 1 155 ? -10.614 8.690 -3.195 1.00 92.12 155 SER A N 1
ATOM 1304 C CA . SER A 1 155 ? -11.971 8.174 -2.934 1.00 92.12 155 SER A CA 1
ATOM 1305 C C . SER A 1 155 ? -13.051 9.176 -3.348 1.00 92.12 155 SER A C 1
ATOM 1307 O O . SER A 1 155 ? -14.035 8.821 -3.982 1.00 92.12 155 SER A O 1
ATOM 1309 N N . ASN A 1 156 ? -12.819 10.459 -3.069 1.00 92.69 156 ASN A N 1
ATOM 1310 C CA . ASN A 1 156 ? -13.717 11.556 -3.420 1.00 92.69 156 ASN A CA 1
ATOM 1311 C C . ASN A 1 156 ? -13.613 11.987 -4.901 1.00 92.69 156 ASN A C 1
ATOM 1313 O O . ASN A 1 156 ? -14.202 12.998 -5.283 1.00 92.69 156 ASN A O 1
ATOM 1317 N N . GLY A 1 157 ? -12.814 11.302 -5.729 1.00 89.56 157 GLY A N 1
ATOM 1318 C CA . GLY A 1 157 ? -12.626 11.627 -7.149 1.00 89.56 157 GLY A CA 1
ATOM 1319 C C . GLY A 1 157 ? -11.814 12.901 -7.429 1.00 89.56 157 GLY A C 1
ATOM 1320 O O . GLY A 1 157 ? -11.780 13.372 -8.564 1.00 89.56 157 GLY A O 1
ATOM 1321 N N . LYS A 1 158 ? -11.143 13.473 -6.422 1.00 91.00 158 LYS A N 1
ATOM 1322 C CA . LYS A 1 158 ? -10.324 14.695 -6.549 1.00 91.00 158 LYS A CA 1
ATOM 1323 C C . LYS A 1 158 ? -8.931 14.425 -7.108 1.00 91.00 158 LYS A C 1
ATOM 1325 O O . LYS A 1 158 ? -8.310 15.324 -7.672 1.00 91.00 158 LYS A O 1
ATOM 1330 N N . LEU A 1 159 ? -8.424 13.204 -6.940 1.00 85.00 159 LEU A N 1
ATOM 1331 C CA . LEU A 1 159 ? -7.129 12.771 -7.458 1.00 85.00 159 LEU A CA 1
ATOM 1332 C C . LEU A 1 159 ? -7.269 11.499 -8.289 1.00 85.00 159 LEU A C 1
ATOM 1334 O O . LEU A 1 159 ? -8.050 10.608 -7.972 1.00 85.00 159 LEU A O 1
ATOM 1338 N N . ALA A 1 160 ? -6.451 11.400 -9.335 1.00 82.25 160 ALA A N 1
ATOM 1339 C CA . ALA A 1 160 ? -6.421 10.221 -10.184 1.00 82.25 160 ALA A CA 1
ATOM 1340 C C . ALA A 1 160 ? -5.906 8.988 -9.423 1.00 82.25 160 ALA A C 1
ATOM 1342 O O . ALA A 1 160 ? -4.903 9.055 -8.702 1.00 82.25 160 ALA A O 1
ATOM 1343 N N . ASN A 1 161 ? -6.564 7.850 -9.643 1.00 86.06 161 ASN A N 1
ATOM 1344 C CA . ASN A 1 161 ? -6.115 6.545 -9.171 1.00 86.06 161 ASN A CA 1
ATOM 1345 C C . ASN A 1 161 ? -5.271 5.820 -10.237 1.00 86.06 161 ASN A C 1
ATOM 1347 O O . ASN A 1 161 ? -5.128 6.269 -11.377 1.00 86.06 161 ASN A O 1
ATOM 1351 N N . LEU A 1 162 ? -4.681 4.688 -9.855 1.00 86.19 162 LEU A N 1
ATOM 1352 C CA . LEU A 1 162 ? -3.832 3.899 -10.747 1.00 86.19 162 LEU A CA 1
ATOM 1353 C C . LEU A 1 162 ? -4.592 3.384 -11.996 1.00 86.19 162 LEU A C 1
ATOM 1355 O O . LEU A 1 162 ? -4.060 3.555 -13.095 1.00 86.19 162 LEU A O 1
ATOM 1359 N N . PRO A 1 163 ? -5.844 2.881 -11.894 1.00 87.69 163 PRO A N 1
ATOM 1360 C CA . PRO A 1 163 ? -6.670 2.540 -13.057 1.00 87.69 163 PRO A CA 1
ATOM 1361 C C . PRO A 1 163 ? -6.906 3.674 -14.061 1.00 87.69 163 PRO A C 1
ATOM 1363 O O . PRO A 1 163 ? -7.147 3.391 -15.232 1.00 87.69 163 PRO A O 1
ATOM 1366 N N . MET A 1 164 ? -6.811 4.949 -13.670 1.00 90.25 164 MET A N 1
ATOM 1367 C CA . MET A 1 164 ? -6.920 6.081 -14.603 1.00 90.25 164 MET A CA 1
ATOM 1368 C C . MET A 1 164 ? -5.675 6.264 -15.487 1.00 90.25 164 MET A C 1
ATOM 1370 O O . MET A 1 164 ? -5.775 6.888 -16.547 1.00 90.25 164 MET A O 1
ATOM 1374 N N . ASN A 1 165 ? -4.538 5.651 -15.152 1.00 90.75 165 ASN A N 1
ATOM 1375 C CA . ASN A 1 165 ? -3.336 5.670 -15.985 1.00 90.75 165 ASN A CA 1
ATOM 1376 C C . ASN A 1 165 ? -3.447 4.669 -17.157 1.00 90.75 165 ASN A C 1
ATOM 1378 O O . ASN A 1 165 ? -3.668 3.474 -16.961 1.00 90.75 165 ASN A O 1
ATOM 1382 N N . SER A 1 166 ? -3.289 5.149 -18.395 1.00 92.94 166 SER A N 1
ATOM 1383 C CA . SER A 1 166 ? -3.410 4.320 -19.602 1.00 92.94 166 SER A CA 1
ATOM 1384 C C . SER A 1 166 ? -2.301 3.276 -19.751 1.00 92.94 166 SER A C 1
ATOM 1386 O O . SER A 1 166 ? -2.602 2.160 -20.171 1.00 92.94 166 SER A O 1
ATOM 1388 N N . GLU A 1 167 ? -1.057 3.601 -19.391 1.00 92.19 167 GLU A N 1
ATOM 1389 C CA . GLU A 1 167 ? 0.073 2.660 -19.411 1.00 92.19 167 GLU A CA 1
ATOM 1390 C C . GLU A 1 167 ? -0.160 1.515 -18.420 1.00 92.19 167 GLU A C 1
ATOM 1392 O O . GLU A 1 167 ? 0.036 0.350 -18.767 1.00 92.19 167 GLU A O 1
ATOM 1397 N N . TYR A 1 168 ? -0.665 1.835 -17.223 1.00 93.69 168 TYR A N 1
ATOM 1398 C CA . TYR A 1 168 ? -1.060 0.828 -16.241 1.00 93.69 168 TYR A CA 1
ATOM 1399 C C . TYR A 1 168 ? -2.189 -0.059 -16.768 1.00 93.69 168 TYR A C 1
ATOM 1401 O O . TYR A 1 168 ? -2.079 -1.278 -16.703 1.00 93.69 168 TYR A O 1
ATOM 1409 N N . ARG A 1 169 ? -3.261 0.514 -17.340 1.00 94.12 169 ARG A N 1
ATOM 1410 C CA . ARG A 1 169 ? -4.365 -0.295 -17.894 1.00 94.12 169 ARG A CA 1
ATOM 1411 C C . ARG A 1 169 ? -3.887 -1.244 -18.988 1.00 94.12 169 ARG A C 1
ATOM 1413 O O . ARG A 1 169 ? -4.323 -2.389 -19.031 1.00 94.12 169 ARG A O 1
ATOM 1420 N N . GLN A 1 170 ? -3.013 -0.779 -19.878 1.00 94.81 170 GLN A N 1
ATOM 1421 C CA . GLN A 1 170 ? -2.447 -1.618 -20.938 1.00 94.81 170 GLN A CA 1
ATOM 1422 C C . GLN A 1 170 ? -1.584 -2.747 -20.371 1.00 94.81 170 GLN A C 1
ATOM 1424 O O . GLN A 1 170 ? -1.655 -3.874 -20.857 1.00 94.81 170 GLN A O 1
ATOM 1429 N N . PHE A 1 171 ? -0.807 -2.465 -19.327 1.00 95.81 171 PHE A N 1
ATOM 1430 C CA . PHE A 1 171 ? -0.024 -3.473 -18.625 1.00 95.81 171 PHE A CA 1
ATOM 1431 C C . PHE A 1 171 ? -0.906 -4.498 -17.906 1.00 95.81 171 PHE A C 1
ATOM 1433 O O . PHE A 1 171 ? -0.703 -5.700 -18.056 1.00 95.81 171 PHE A O 1
ATOM 1440 N N . PHE A 1 172 ? -1.908 -4.026 -17.160 1.00 95.31 172 PHE A N 1
ATOM 1441 C CA . PHE A 1 172 ? -2.778 -4.859 -16.334 1.00 95.31 172 PHE A CA 1
ATOM 1442 C C . PHE A 1 172 ? -3.649 -5.812 -17.164 1.00 95.31 172 PHE A C 1
ATOM 1444 O O . PHE A 1 172 ? -3.906 -6.925 -16.729 1.00 95.31 172 PHE A O 1
ATOM 1451 N N . ARG A 1 173 ? -4.002 -5.445 -18.406 1.00 95.62 173 ARG A N 1
ATOM 1452 C CA . ARG A 1 173 ? -4.716 -6.320 -19.364 1.00 95.62 173 ARG A CA 1
ATOM 1453 C C . ARG A 1 173 ? -4.004 -7.639 -19.691 1.00 95.62 173 ARG A C 1
ATOM 1455 O O . ARG A 1 173 ? -4.595 -8.491 -20.341 1.00 95.62 173 ARG A O 1
ATOM 1462 N N . LYS A 1 174 ? -2.739 -7.797 -19.299 1.00 96.06 174 LYS A N 1
ATOM 1463 C CA . LYS A 1 174 ? -1.957 -9.031 -19.488 1.00 96.06 174 LYS A CA 1
ATOM 1464 C C . LYS A 1 174 ? -2.202 -10.056 -18.374 1.00 96.06 174 LYS A C 1
ATOM 1466 O O . LYS A 1 174 ? -1.749 -11.196 -18.473 1.00 96.06 174 LYS A O 1
ATOM 1471 N N . PHE A 1 175 ? -2.896 -9.649 -17.318 1.00 96.50 175 PHE A N 1
ATOM 1472 C CA . PHE A 1 175 ? -3.238 -10.460 -16.160 1.00 96.50 175 PHE A CA 1
ATOM 1473 C C . PHE A 1 175 ? -4.733 -10.761 -16.146 1.00 96.50 175 PHE A C 1
ATOM 1475 O O . PHE A 1 175 ? -5.521 -10.057 -16.778 1.00 96.50 175 PHE A O 1
ATOM 1482 N N . GLU A 1 176 ? -5.113 -11.802 -15.409 1.00 94.81 176 GLU A N 1
ATOM 1483 C CA . GLU A 1 176 ? -6.529 -12.050 -15.132 1.00 94.81 176 GLU A CA 1
ATOM 1484 C C . GLU A 1 176 ? -7.085 -10.933 -14.242 1.00 94.81 176 GLU 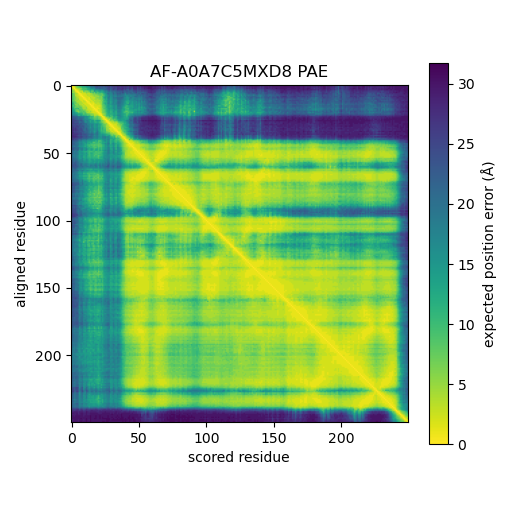A C 1
ATOM 1486 O O . GLU A 1 176 ? -6.346 -10.351 -13.443 1.00 94.81 176 GLU A O 1
ATOM 1491 N N . SER A 1 177 ? -8.386 -10.653 -14.336 1.00 90.00 177 SER A N 1
ATOM 14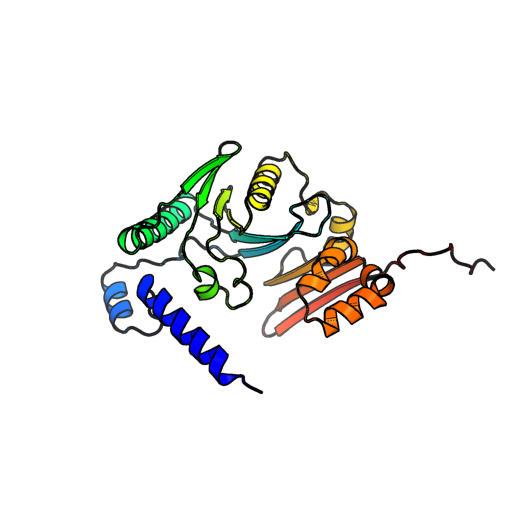92 C CA . SER A 1 177 ? -9.048 -9.643 -13.496 1.00 90.00 177 SER A CA 1
ATOM 1493 C C . SER A 1 177 ? -9.061 -10.000 -12.007 1.00 90.00 177 SER A C 1
ATOM 1495 O O . SER A 1 177 ? -9.258 -9.124 -11.170 1.00 90.00 177 SER A O 1
ATOM 1497 N N . ASN A 1 178 ? -8.846 -11.276 -11.685 1.00 90.56 178 ASN A N 1
ATOM 1498 C CA . ASN A 1 178 ? -8.939 -11.834 -10.344 1.00 90.56 178 ASN A CA 1
ATOM 1499 C C . ASN A 1 178 ? -7.565 -12.391 -9.966 1.00 90.56 178 ASN A C 1
ATOM 1501 O O . ASN A 1 178 ? -6.811 -12.822 -10.835 1.00 90.56 178 ASN A O 1
ATOM 1505 N N . SER A 1 179 ? -7.228 -12.430 -8.681 1.00 92.12 179 SER A N 1
ATOM 1506 C CA . SER A 1 179 ? -5.994 -13.072 -8.220 1.00 92.12 179 SER A CA 1
ATOM 1507 C C . SER A 1 179 ? -6.063 -13.415 -6.745 1.00 92.12 179 SER A C 1
ATOM 1509 O O . SER A 1 179 ? -6.615 -12.637 -5.973 1.00 92.12 179 SER A O 1
ATOM 1511 N N . ASN A 1 180 ? -5.419 -14.506 -6.336 1.00 93.62 180 ASN A N 1
ATOM 1512 C CA . ASN A 1 180 ? -5.177 -14.773 -4.917 1.00 93.62 180 ASN A CA 1
ATOM 1513 C C . ASN A 1 180 ? -4.054 -13.880 -4.378 1.00 93.62 180 ASN A C 1
ATOM 1515 O O . ASN A 1 180 ? -4.073 -13.484 -3.216 1.00 93.62 180 ASN A O 1
ATOM 1519 N N . TYR A 1 181 ? -3.075 -13.556 -5.227 1.00 94.00 181 TYR A N 1
ATOM 1520 C CA . TYR A 1 181 ? -2.026 -12.589 -4.929 1.00 94.00 181 TYR A CA 1
ATOM 1521 C C . TYR A 1 181 ? -1.640 -11.818 -6.187 1.00 94.00 181 TYR A C 1
ATOM 1523 O O . TYR A 1 181 ? -1.428 -12.410 -7.249 1.00 94.00 181 TYR A O 1
ATOM 1531 N N . PHE A 1 182 ? -1.485 -10.505 -6.045 1.00 95.81 182 PHE A N 1
ATOM 1532 C CA . PHE A 1 182 ? -0.991 -9.642 -7.105 1.00 95.81 182 PHE A CA 1
ATOM 1533 C C . PHE A 1 182 ? 0.041 -8.660 -6.563 1.00 95.81 182 PHE A C 1
ATOM 1535 O O . PHE A 1 182 ? -0.176 -7.983 -5.559 1.00 95.81 182 PHE A O 1
ATOM 1542 N N . LEU A 1 183 ? 1.167 -8.561 -7.260 1.00 95.38 183 LEU A N 1
ATOM 1543 C CA . LEU A 1 183 ? 2.196 -7.561 -7.029 1.00 95.38 183 LEU A CA 1
ATOM 1544 C C . LEU A 1 183 ? 2.378 -6.759 -8.307 1.00 95.38 183 LEU A C 1
ATOM 1546 O O . LEU A 1 183 ? 2.593 -7.330 -9.371 1.00 95.38 183 LEU A O 1
ATOM 1550 N N . TYR A 1 184 ? 2.375 -5.437 -8.184 1.00 95.38 184 TYR A N 1
ATOM 1551 C CA . TYR A 1 184 ? 2.704 -4.528 -9.271 1.00 95.38 184 TYR A CA 1
ATOM 1552 C C . TYR A 1 184 ? 3.705 -3.478 -8.806 1.00 95.38 184 TYR A C 1
ATOM 1554 O O . TYR A 1 184 ? 3.604 -2.938 -7.704 1.00 95.38 184 TYR A O 1
ATOM 1562 N N . THR A 1 185 ? 4.655 -3.154 -9.676 1.00 93.62 185 THR A N 1
ATOM 1563 C CA . THR A 1 185 ? 5.566 -2.031 -9.486 1.00 93.62 185 THR A CA 1
ATOM 1564 C C . THR A 1 185 ? 5.780 -1.269 -10.786 1.00 93.62 185 THR A C 1
ATOM 1566 O O . THR A 1 185 ? 5.924 -1.853 -11.861 1.00 93.62 185 THR A O 1
ATOM 1569 N N . ASN A 1 186 ? 5.856 0.055 -10.657 1.00 92.44 186 ASN A N 1
ATOM 1570 C CA . ASN A 1 186 ? 6.439 0.934 -11.659 1.00 92.44 186 ASN A CA 1
ATOM 1571 C C . ASN A 1 186 ? 7.860 1.279 -11.204 1.00 92.44 186 ASN A C 1
ATOM 1573 O O . ASN A 1 186 ? 8.042 2.134 -10.333 1.00 92.44 186 ASN A O 1
ATOM 1577 N N . THR A 1 187 ? 8.866 0.600 -11.755 1.00 92.00 187 THR A N 1
ATOM 1578 C CA . THR A 1 187 ? 10.238 0.690 -11.238 1.00 92.00 187 THR A CA 1
ATOM 1579 C C . THR A 1 187 ? 10.807 2.101 -11.326 1.00 92.00 187 THR A C 1
ATOM 1581 O O . THR A 1 187 ? 11.369 2.534 -10.330 1.00 92.00 187 THR A O 1
ATOM 1584 N N . PRO A 1 188 ? 10.647 2.880 -12.415 1.00 90.12 188 PRO A N 1
ATOM 1585 C CA . PRO A 1 188 ? 11.100 4.272 -12.447 1.00 90.12 188 PRO A CA 1
ATOM 1586 C C . PRO A 1 188 ? 10.480 5.148 -11.362 1.00 90.12 188 PRO A C 1
ATOM 1588 O O . PRO A 1 188 ? 11.171 5.985 -10.790 1.00 90.12 188 PRO A O 1
ATOM 1591 N N . THR A 1 189 ? 9.199 4.942 -11.045 1.00 87.69 189 THR A N 1
ATOM 1592 C CA . THR A 1 189 ? 8.559 5.636 -9.925 1.00 87.69 189 THR A CA 1
ATOM 1593 C C . THR A 1 189 ? 9.099 5.142 -8.589 1.00 87.69 189 THR A C 1
ATOM 1595 O O . THR A 1 189 ? 9.348 5.963 -7.720 1.00 87.69 189 THR A O 1
ATOM 1598 N N . LEU A 1 190 ? 9.304 3.834 -8.418 1.00 87.44 190 LEU A N 1
ATOM 1599 C CA . LEU A 1 190 ? 9.746 3.220 -7.162 1.00 87.44 190 LEU A CA 1
ATOM 1600 C C . LEU A 1 190 ? 11.250 3.419 -6.877 1.00 87.44 190 LEU A C 1
ATOM 1602 O O . LEU A 1 190 ? 11.676 3.410 -5.721 1.00 87.44 190 LEU A O 1
ATOM 1606 N N . PHE A 1 191 ? 12.065 3.592 -7.919 1.00 90.00 191 PHE A N 1
ATOM 1607 C CA . PHE A 1 191 ? 13.526 3.568 -7.857 1.00 90.00 191 PHE A CA 1
ATOM 1608 C C . PHE A 1 191 ? 14.131 4.544 -6.837 1.00 90.00 191 PHE A C 1
ATOM 1610 O O . PHE A 1 191 ? 15.010 4.107 -6.093 1.00 90.00 191 PHE A O 1
ATOM 1617 N N . PRO A 1 192 ? 13.666 5.805 -6.710 1.00 87.50 192 PRO A N 1
ATOM 1618 C CA . PRO A 1 192 ? 14.186 6.730 -5.701 1.00 87.50 192 PRO A CA 1
ATOM 1619 C C . PRO A 1 192 ? 14.110 6.193 -4.261 1.00 87.50 192 PRO A C 1
ATOM 1621 O O . PRO A 1 192 ? 14.968 6.520 -3.439 1.00 87.50 192 PRO A O 1
ATOM 1624 N N . PHE A 1 193 ? 13.133 5.327 -3.961 1.00 83.19 193 PHE A N 1
ATOM 1625 C CA . PHE A 1 193 ? 12.894 4.787 -2.617 1.00 83.19 193 PHE A CA 1
ATOM 1626 C C . PHE A 1 193 ? 13.590 3.447 -2.369 1.00 83.19 193 PHE A C 1
ATOM 1628 O O . PHE A 1 193 ? 13.947 3.152 -1.227 1.00 83.19 193 PHE A O 1
ATOM 1635 N N . LEU A 1 194 ? 13.797 2.635 -3.415 1.00 86.62 194 LEU A N 1
ATOM 1636 C CA . LEU A 1 194 ? 14.346 1.279 -3.287 1.00 86.62 194 LEU A CA 1
ATOM 1637 C C . LEU A 1 194 ? 15.657 1.223 -2.483 1.00 86.62 194 LEU A C 1
ATOM 1639 O O . LEU A 1 194 ? 15.748 0.374 -1.598 1.00 86.62 194 LEU A O 1
ATOM 1643 N N . PRO A 1 195 ? 16.652 2.117 -2.680 1.00 87.44 195 PRO A N 1
ATOM 1644 C CA . PRO A 1 195 ? 17.880 2.079 -1.890 1.00 87.44 195 PRO A CA 1
ATOM 1645 C C . PRO A 1 195 ? 17.661 2.222 -0.378 1.00 87.44 195 PRO A C 1
ATOM 1647 O O . PRO A 1 195 ? 18.481 1.734 0.388 1.00 87.44 195 PRO A O 1
ATOM 1650 N N . GLY A 1 196 ? 16.591 2.898 0.057 1.00 82.62 196 GLY A N 1
ATOM 1651 C CA . GLY A 1 196 ? 16.251 3.048 1.476 1.00 82.62 196 GLY A CA 1
ATOM 1652 C C . GLY A 1 196 ? 15.607 1.804 2.095 1.00 82.62 196 GLY A C 1
ATOM 1653 O O . GLY A 1 196 ? 15.516 1.713 3.316 1.00 82.62 196 GLY A O 1
ATOM 1654 N N . LEU A 1 197 ? 15.165 0.853 1.267 1.00 80.75 197 LEU A N 1
ATOM 1655 C CA . LEU A 1 197 ? 14.567 -0.418 1.691 1.00 80.75 197 LEU A CA 1
ATOM 1656 C C . LEU A 1 197 ? 15.585 -1.567 1.736 1.00 80.75 197 LEU A C 1
ATOM 1658 O O . LEU A 1 197 ? 15.277 -2.639 2.252 1.00 80.75 197 LEU A O 1
ATOM 1662 N N . LEU A 1 198 ? 16.776 -1.349 1.181 1.00 86.94 198 LEU A N 1
ATOM 1663 C CA . LEU A 1 198 ? 17.822 -2.351 1.014 1.00 86.94 198 LEU A CA 1
ATOM 1664 C C . LEU A 1 198 ? 18.960 -2.142 2.021 1.00 86.94 198 LEU A C 1
ATOM 1666 O O . LEU A 1 198 ? 19.151 -1.052 2.562 1.00 86.94 198 LEU A O 1
ATOM 1670 N N . ASP A 1 199 ? 19.764 -3.181 2.248 1.00 91.06 199 ASP A N 1
ATOM 1671 C CA . ASP A 1 199 ? 21.023 -3.035 2.975 1.00 91.06 199 ASP A CA 1
ATOM 1672 C C . ASP A 1 199 ? 22.020 -2.149 2.199 1.00 91.06 199 ASP A C 1
ATOM 1674 O O . ASP A 1 199 ? 21.887 -1.914 0.994 1.00 91.06 199 ASP A O 1
ATOM 1678 N N . LYS A 1 200 ? 23.062 -1.660 2.887 1.00 91.62 200 LYS A N 1
ATOM 1679 C CA . LYS A 1 200 ? 24.045 -0.724 2.310 1.00 91.62 200 LYS A CA 1
ATOM 1680 C C . LYS A 1 200 ? 24.723 -1.258 1.040 1.00 91.62 200 LYS A C 1
ATOM 1682 O O . LYS A 1 200 ? 25.027 -0.462 0.149 1.00 91.62 200 LYS A O 1
ATOM 1687 N N . GLY A 1 201 ? 24.993 -2.562 0.967 1.00 95.44 201 GLY A N 1
ATOM 1688 C CA . GLY A 1 201 ? 25.637 -3.194 -0.182 1.00 95.44 201 GLY A CA 1
ATOM 1689 C C . GLY A 1 201 ? 24.697 -3.230 -1.380 1.00 95.44 201 GLY A C 1
ATOM 1690 O O . GLY A 1 201 ? 25.017 -2.678 -2.436 1.00 95.44 201 GLY A O 1
ATOM 1691 N N . SER A 1 202 ? 23.499 -3.778 -1.183 1.00 94.31 202 SER A N 1
ATOM 1692 C CA . SER A 1 202 ? 22.458 -3.860 -2.213 1.00 94.31 202 SER A CA 1
ATOM 1693 C C . SER A 1 202 ? 22.029 -2.481 -2.717 1.00 94.31 202 SER A C 1
ATOM 1695 O O . SER A 1 202 ? 21.923 -2.265 -3.923 1.00 94.31 202 SER A O 1
ATOM 1697 N N . ALA A 1 203 ? 21.879 -1.501 -1.822 1.00 93.31 203 ALA A N 1
ATOM 1698 C CA . ALA A 1 203 ? 21.570 -0.118 -2.176 1.00 93.31 203 ALA A CA 1
ATOM 1699 C C . ALA A 1 203 ? 22.656 0.513 -3.065 1.00 93.31 203 ALA A C 1
ATOM 1701 O O . ALA A 1 203 ? 22.345 1.219 -4.027 1.00 93.31 203 ALA A O 1
ATOM 1702 N N . ARG A 1 204 ? 23.939 0.251 -2.772 1.00 95.31 204 ARG A N 1
ATOM 1703 C CA . ARG A 1 204 ? 25.065 0.730 -3.588 1.00 95.31 204 ARG A CA 1
ATOM 1704 C C . ARG A 1 204 ? 25.050 0.085 -4.974 1.00 95.31 204 ARG A C 1
ATOM 1706 O O . ARG A 1 204 ? 25.227 0.793 -5.963 1.00 95.31 204 ARG A O 1
ATOM 1713 N N . THR A 1 205 ? 24.819 -1.223 -5.051 1.00 95.50 205 THR A N 1
ATOM 1714 C CA . THR A 1 205 ? 24.712 -1.952 -6.324 1.00 95.50 205 THR A CA 1
ATOM 1715 C C . THR A 1 205 ? 23.536 -1.458 -7.156 1.00 95.50 205 THR A C 1
ATOM 1717 O O . THR A 1 205 ? 23.705 -1.193 -8.345 1.00 95.50 205 THR A O 1
ATOM 1720 N N . LEU A 1 206 ? 22.373 -1.253 -6.537 1.00 93.38 206 LEU A N 1
ATOM 1721 C CA . LEU A 1 206 ? 21.189 -0.743 -7.217 1.00 93.38 206 LEU A CA 1
ATOM 1722 C C . LEU A 1 206 ? 21.435 0.652 -7.809 1.00 93.38 206 LEU A C 1
ATOM 1724 O O . LEU A 1 206 ? 21.145 0.873 -8.980 1.00 93.38 206 LEU A O 1
ATOM 1728 N N . ARG A 1 207 ? 22.039 1.569 -7.037 1.00 93.62 207 ARG A N 1
ATOM 1729 C CA . ARG A 1 207 ? 22.384 2.923 -7.512 1.00 93.62 207 ARG A CA 1
ATOM 1730 C C . ARG A 1 207 ? 23.360 2.894 -8.688 1.00 93.62 207 ARG A C 1
ATOM 1732 O O . ARG A 1 207 ? 23.166 3.617 -9.656 1.00 93.62 207 ARG A O 1
ATOM 1739 N N . LYS A 1 208 ? 24.382 2.031 -8.641 1.00 96.00 208 LYS A N 1
ATOM 1740 C CA . LYS A 1 208 ? 25.329 1.857 -9.760 1.00 96.00 208 LYS A CA 1
ATOM 1741 C C . LYS A 1 208 ? 24.648 1.369 -11.043 1.00 96.00 208 LYS A C 1
ATOM 1743 O O . LYS A 1 208 ? 25.113 1.686 -12.131 1.00 96.00 208 LYS A O 1
ATOM 1748 N N . ASN A 1 209 ? 23.556 0.620 -10.909 1.00 94.50 209 ASN A N 1
ATOM 1749 C CA . ASN A 1 209 ? 22.823 0.010 -12.015 1.00 94.50 209 ASN A CA 1
ATOM 1750 C C . ASN A 1 209 ? 21.473 0.695 -12.278 1.00 94.50 209 ASN A C 1
ATOM 1752 O O . ASN A 1 209 ? 20.563 0.065 -12.814 1.00 94.50 209 ASN A O 1
ATOM 1756 N N . GLU A 1 210 ? 21.334 1.980 -11.935 1.00 93.44 210 GLU A N 1
ATOM 1757 C CA . GLU A 1 210 ? 20.079 2.730 -12.078 1.00 93.44 210 GLU A CA 1
ATOM 1758 C C . GLU A 1 210 ? 19.468 2.610 -13.473 1.00 93.44 210 GLU A C 1
ATOM 1760 O O . GLU A 1 210 ? 18.280 2.320 -13.606 1.00 93.44 210 GLU A O 1
ATOM 1765 N N . LYS A 1 211 ? 20.280 2.778 -14.523 1.00 93.25 211 LYS A N 1
ATOM 1766 C CA . LYS A 1 211 ? 19.799 2.683 -15.907 1.00 93.25 211 LYS A CA 1
ATOM 1767 C C . LYS A 1 211 ? 19.179 1.317 -16.194 1.00 93.25 211 LYS A C 1
ATOM 1769 O O . LYS A 1 211 ? 18.074 1.232 -16.724 1.00 93.25 211 LYS A O 1
ATOM 1774 N N . LEU A 1 212 ? 19.855 0.244 -15.795 1.00 92.88 212 LEU A N 1
ATOM 1775 C CA . LEU A 1 212 ? 19.348 -1.111 -15.975 1.00 92.88 212 LEU A CA 1
ATOM 1776 C C . LEU A 1 212 ? 18.067 -1.334 -15.161 1.00 92.88 212 LEU A C 1
ATOM 1778 O O . LEU A 1 212 ? 17.063 -1.762 -15.719 1.00 92.88 212 LEU A O 1
ATOM 1782 N N . ALA A 1 213 ? 18.071 -0.974 -13.875 1.00 91.81 213 ALA A N 1
ATOM 1783 C CA . ALA A 1 213 ? 16.918 -1.140 -12.994 1.00 91.81 213 ALA A CA 1
ATOM 1784 C C . ALA A 1 213 ? 15.681 -0.387 -13.513 1.00 91.81 213 ALA A C 1
ATOM 1786 O O . ALA A 1 213 ? 14.600 -0.957 -13.627 1.00 91.81 213 ALA A O 1
ATOM 1787 N N . THR A 1 214 ? 15.846 0.877 -13.904 1.00 93.25 214 THR A N 1
ATOM 1788 C CA . THR A 1 214 ? 14.764 1.717 -14.447 1.00 93.25 214 THR A CA 1
ATOM 1789 C C . THR A 1 214 ? 14.336 1.327 -15.862 1.00 93.25 214 THR A C 1
ATOM 1791 O O . THR A 1 214 ? 13.273 1.761 -16.308 1.00 93.25 214 THR A O 1
ATOM 1794 N N . SER A 1 215 ? 15.109 0.490 -16.564 1.00 95.38 215 SER A N 1
ATOM 1795 C CA . SER A 1 215 ? 14.700 -0.035 -17.869 1.00 95.38 215 SER A CA 1
ATOM 1796 C C . SER A 1 215 ? 13.582 -1.075 -17.752 1.00 95.38 215 SER A C 1
ATOM 1798 O O . SER A 1 215 ? 12.814 -1.245 -18.692 1.00 95.38 215 SER A O 1
ATOM 1800 N N . PHE A 1 216 ? 13.429 -1.733 -16.601 1.00 94.56 216 PHE A N 1
ATOM 1801 C CA . PHE A 1 216 ? 12.287 -2.605 -16.310 1.00 94.56 216 PHE A CA 1
ATOM 1802 C C . PHE A 1 216 ? 11.122 -1.766 -15.784 1.00 94.56 216 PHE A C 1
ATOM 1804 O O . PHE A 1 216 ? 10.927 -1.629 -14.580 1.00 94.56 216 PHE A O 1
ATOM 1811 N N . ARG A 1 217 ? 10.379 -1.126 -16.688 1.00 94.19 217 ARG A N 1
ATOM 1812 C CA . ARG A 1 217 ? 9.422 -0.061 -16.366 1.00 94.19 217 ARG A CA 1
ATOM 1813 C C . ARG A 1 217 ? 8.262 -0.518 -15.501 1.00 94.19 217 ARG A C 1
ATOM 1815 O O . ARG A 1 217 ? 7.982 0.133 -14.498 1.00 94.19 217 ARG A O 1
ATOM 1822 N N . GLN A 1 218 ? 7.603 -1.596 -15.901 1.00 95.75 218 GLN A N 1
ATOM 1823 C CA . GLN A 1 218 ? 6.477 -2.177 -15.182 1.00 95.75 218 GLN A CA 1
ATOM 1824 C C . GLN A 1 218 ? 6.765 -3.654 -14.950 1.00 95.75 218 GLN A C 1
ATOM 1826 O O . GLN A 1 218 ? 7.172 -4.361 -15.874 1.00 95.75 218 GLN A O 1
ATOM 1831 N N . VAL A 1 219 ? 6.580 -4.109 -13.717 1.00 97.00 219 VAL A N 1
ATOM 1832 C CA . VAL A 1 219 ? 6.716 -5.518 -13.343 1.00 97.00 219 VAL A CA 1
ATOM 1833 C C . VAL A 1 219 ? 5.461 -5.921 -12.594 1.00 97.00 219 VAL A C 1
ATOM 1835 O O . VAL A 1 219 ? 4.997 -5.190 -11.719 1.00 97.00 219 VAL A O 1
ATOM 1838 N N . GLY A 1 220 ? 4.914 -7.073 -12.960 1.00 97.69 220 GLY A N 1
ATOM 1839 C CA . GLY A 1 220 ? 3.691 -7.610 -12.396 1.00 97.69 220 GLY A CA 1
ATOM 1840 C C . GLY A 1 220 ? 3.838 -9.102 -12.167 1.00 97.69 220 GLY A C 1
ATOM 1841 O O . GLY A 1 220 ? 4.303 -9.812 -13.056 1.00 97.69 220 GLY A O 1
ATOM 1842 N N . LEU A 1 221 ? 3.453 -9.560 -10.984 1.00 97.88 221 LEU A N 1
ATOM 1843 C CA . LEU A 1 221 ? 3.407 -10.967 -10.615 1.00 97.88 221 LEU A CA 1
ATOM 1844 C C . LEU A 1 221 ? 1.995 -11.283 -10.128 1.00 97.88 221 LEU A C 1
ATOM 1846 O O . LEU A 1 221 ? 1.510 -10.643 -9.198 1.00 97.88 221 LEU A O 1
ATOM 1850 N N . GLN A 1 222 ? 1.363 -12.276 -10.739 1.00 97.69 222 GLN A N 1
ATOM 1851 C CA . GLN A 1 222 ? 0.044 -12.776 -10.369 1.00 97.69 222 GLN A CA 1
ATOM 1852 C C . GLN A 1 222 ? 0.160 -14.242 -9.967 1.00 97.69 222 GLN A C 1
ATOM 1854 O O . GLN A 1 222 ? 0.780 -15.022 -10.690 1.00 97.69 222 GLN A O 1
ATOM 1859 N N . LEU A 1 223 ? -0.447 -14.600 -8.836 1.00 96.75 223 LEU A N 1
ATOM 1860 C CA . LEU A 1 223 ? -0.644 -15.985 -8.420 1.00 96.75 223 LEU A CA 1
ATOM 1861 C C . LEU A 1 223 ? -2.142 -16.293 -8.369 1.00 96.75 223 LEU A C 1
ATOM 1863 O O . LEU A 1 223 ? -2.919 -15.553 -7.752 1.00 96.75 223 LEU A O 1
ATOM 1867 N N . LEU A 1 224 ? -2.519 -17.396 -9.005 1.00 95.19 224 LEU A N 1
ATOM 1868 C CA . LEU A 1 224 ? -3.874 -17.933 -9.050 1.00 95.19 224 LEU A CA 1
ATOM 1869 C C . LEU A 1 224 ? -3.862 -19.321 -8.429 1.00 95.19 224 LEU A C 1
ATOM 1871 O O . LEU A 1 224 ? -3.007 -20.135 -8.763 1.00 95.19 224 LEU A O 1
ATOM 1875 N N . SER A 1 225 ? -4.790 -19.575 -7.518 1.00 92.75 225 SER A N 1
ATOM 1876 C CA . SER A 1 225 ? -5.088 -20.915 -7.039 1.00 92.75 225 SER A CA 1
ATOM 1877 C C . SER A 1 225 ? -6.016 -21.570 -8.049 1.00 92.75 225 SER A C 1
ATOM 1879 O O . SER A 1 225 ? -7.106 -21.068 -8.311 1.00 92.75 225 SER A O 1
ATOM 1881 N N . GLU A 1 226 ? -5.580 -22.696 -8.581 1.00 88.81 226 GLU A N 1
ATOM 1882 C CA . GLU A 1 226 ? -6.355 -23.593 -9.432 1.00 88.81 226 GLU A CA 1
ATOM 1883 C C . GLU A 1 226 ? -6.432 -24.953 -8.717 1.00 88.81 226 GLU A C 1
ATOM 1885 O O . GLU A 1 226 ? -5.755 -25.153 -7.705 1.00 88.81 226 GLU A O 1
ATOM 1890 N N . ASP A 1 227 ? -7.291 -25.867 -9.168 1.00 88.00 227 ASP A N 1
ATOM 1891 C CA . ASP A 1 227 ? -7.617 -27.108 -8.449 1.00 88.00 227 ASP A CA 1
ATOM 1892 C C . ASP A 1 227 ? -6.373 -27.959 -8.109 1.00 88.00 227 ASP A C 1
ATOM 1894 O O . ASP A 1 227 ? -5.911 -28.793 -8.886 1.00 88.00 227 ASP A O 1
ATOM 1898 N N . GLY A 1 228 ? -5.827 -27.749 -6.905 1.00 89.06 228 GLY A N 1
ATOM 1899 C CA . GLY A 1 228 ? -4.653 -28.447 -6.378 1.00 89.06 228 GLY A CA 1
ATOM 1900 C C . GLY A 1 228 ? -3.285 -27.846 -6.732 1.00 89.06 228 GLY A C 1
ATOM 1901 O O . GLY A 1 228 ? -2.274 -28.421 -6.327 1.00 89.06 228 GLY A O 1
ATOM 1902 N N . TYR A 1 229 ? -3.205 -26.710 -7.434 1.00 91.81 229 TYR A N 1
ATOM 1903 C CA . TYR A 1 229 ? -1.927 -26.062 -7.769 1.00 91.81 229 TYR A CA 1
ATOM 1904 C C . TYR A 1 229 ? -2.024 -24.532 -7.858 1.00 91.81 229 TYR A C 1
ATOM 1906 O O . TYR A 1 229 ? -3.103 -23.947 -7.834 1.00 91.81 229 TYR A O 1
ATOM 1914 N N . PHE A 1 230 ? -0.868 -23.867 -7.952 1.00 93.00 230 PHE A N 1
ATOM 1915 C CA . PHE A 1 230 ? -0.793 -22.427 -8.195 1.00 93.00 230 PHE A CA 1
ATOM 1916 C C . PHE A 1 230 ? -0.250 -22.137 -9.590 1.00 93.00 230 PHE A C 1
ATOM 1918 O O . PHE A 1 230 ? 0.830 -22.607 -9.950 1.00 93.00 230 PHE A O 1
ATOM 1925 N N . SER A 1 231 ? -0.966 -21.311 -10.345 1.00 94.75 231 SER A N 1
ATOM 1926 C CA . SER A 1 231 ? -0.482 -20.715 -11.586 1.00 94.75 231 SER A CA 1
ATOM 1927 C C . SER A 1 231 ? 0.189 -19.377 -11.280 1.00 94.75 231 SER A C 1
ATOM 1929 O O . SER A 1 231 ? -0.362 -18.542 -10.559 1.00 94.75 231 SER A O 1
ATOM 1931 N N . ALA A 1 232 ? 1.402 -19.179 -11.801 1.00 96.44 232 ALA A N 1
ATOM 1932 C CA . ALA A 1 232 ? 2.190 -17.968 -11.601 1.00 96.44 232 ALA A CA 1
ATOM 1933 C C . ALA A 1 232 ? 2.455 -17.272 -12.938 1.00 96.44 232 ALA A C 1
ATOM 1935 O O . ALA A 1 232 ? 3.080 -17.838 -13.834 1.00 96.44 232 ALA A O 1
ATOM 1936 N N . LYS A 1 233 ? 2.027 -16.013 -13.058 1.00 97.25 233 LYS A N 1
ATOM 1937 C CA . LYS A 1 233 ? 2.235 -15.181 -14.248 1.00 97.25 233 LYS A CA 1
ATOM 1938 C C . LYS A 1 233 ? 3.132 -14.000 -13.891 1.00 97.25 233 LYS A C 1
ATOM 1940 O O . LYS A 1 233 ? 2.766 -13.175 -13.059 1.00 97.25 233 LYS A O 1
ATOM 1945 N N . LEU A 1 234 ? 4.300 -13.912 -14.528 1.00 97.62 234 LEU A N 1
ATOM 1946 C CA . LEU A 1 234 ? 5.225 -12.781 -14.422 1.00 97.62 234 LEU A CA 1
ATOM 1947 C C . LEU A 1 234 ? 5.238 -12.024 -15.750 1.00 97.62 234 LEU A C 1
ATOM 1949 O O . LEU A 1 234 ? 5.655 -12.575 -16.767 1.00 97.62 234 LEU A O 1
ATOM 1953 N N . HIS A 1 235 ? 4.838 -10.753 -15.736 1.00 97.69 235 HIS A N 1
ATOM 1954 C CA . HIS A 1 235 ? 5.007 -9.862 -16.883 1.00 97.69 235 HIS A CA 1
ATOM 1955 C C . HIS A 1 235 ? 6.003 -8.757 -16.550 1.00 97.69 235 HIS A C 1
ATOM 1957 O O . HIS A 1 235 ? 5.915 -8.113 -15.504 1.00 97.69 235 HIS A O 1
ATOM 1963 N N . VAL A 1 236 ? 6.933 -8.510 -17.469 1.00 96.94 236 VAL A N 1
ATOM 1964 C CA . VAL A 1 236 ? 7.947 -7.461 -17.349 1.00 96.94 236 VAL A CA 1
ATOM 1965 C C . VAL A 1 236 ? 7.933 -6.619 -18.617 1.00 96.94 236 VAL A C 1
ATOM 1967 O O . VAL A 1 236 ? 8.080 -7.133 -19.724 1.00 96.94 236 VAL A O 1
ATOM 1970 N N . GLU A 1 237 ? 7.761 -5.310 -18.469 1.00 95.69 237 GLU A N 1
ATOM 1971 C CA . GLU A 1 237 ? 7.954 -4.358 -19.559 1.00 95.69 237 GLU A CA 1
ATOM 1972 C C . GLU A 1 237 ? 9.354 -3.771 -19.512 1.00 95.69 237 GLU A C 1
ATOM 1974 O O . GLU A 1 237 ? 9.709 -3.031 -18.593 1.00 95.69 237 GLU A O 1
ATOM 1979 N N . TYR A 1 238 ? 10.135 -4.067 -20.545 1.00 94.25 238 TYR A N 1
ATOM 1980 C CA . TYR A 1 238 ? 11.457 -3.500 -20.735 1.00 94.25 238 TYR A CA 1
ATOM 1981 C C . TYR A 1 238 ? 11.414 -2.337 -21.734 1.00 94.25 238 TYR A C 1
ATOM 1983 O O . TYR A 1 238 ? 10.922 -2.476 -22.853 1.00 94.25 238 TYR A O 1
ATOM 1991 N N . LYS A 1 239 ? 11.964 -1.187 -21.343 1.00 92.31 239 LYS A N 1
ATOM 1992 C CA . LYS A 1 239 ? 12.215 -0.037 -22.213 1.00 92.31 239 LYS A CA 1
ATOM 1993 C C . LYS A 1 239 ? 13.540 0.602 -21.797 1.00 92.31 239 LYS A C 1
ATOM 1995 O O . LYS A 1 239 ? 13.606 1.118 -20.683 1.00 92.31 239 LYS A O 1
ATOM 2000 N N . PRO A 1 240 ? 14.569 0.620 -22.661 1.00 87.50 240 PRO A N 1
ATOM 2001 C CA . PRO A 1 240 ? 15.863 1.201 -22.324 1.00 87.50 240 PRO A CA 1
ATOM 2002 C C . PRO A 1 240 ? 15.727 2.632 -21.793 1.00 87.50 240 PRO A C 1
ATOM 2004 O O . PRO A 1 240 ? 15.161 3.503 -22.465 1.00 87.50 240 PRO A O 1
ATOM 2007 N N . SER A 1 241 ? 16.253 2.896 -20.598 1.00 72.75 241 SER A N 1
ATOM 2008 C CA . SER A 1 241 ? 16.310 4.253 -20.061 1.00 72.75 24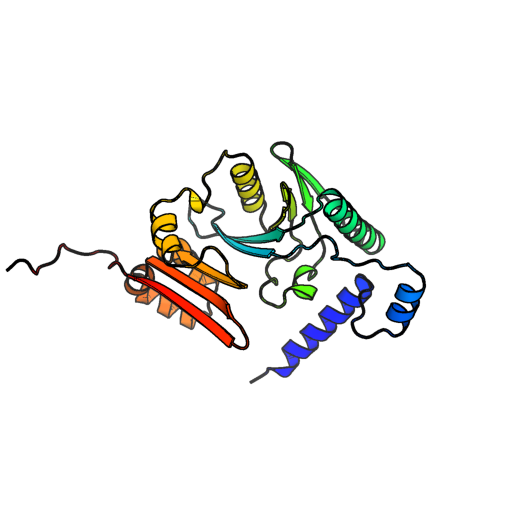1 SER A CA 1
ATOM 2009 C C . SER A 1 241 ? 17.452 5.028 -20.739 1.00 72.75 241 SER A C 1
ATOM 2011 O O . SER A 1 241 ? 18.636 4.733 -20.577 1.00 72.75 241 SER A O 1
ATOM 2013 N N . GLY A 1 242 ? 17.087 6.018 -21.563 1.00 63.78 242 GLY A N 1
ATOM 2014 C CA . GLY A 1 242 ? 18.041 6.900 -22.252 1.00 63.78 242 GLY A CA 1
ATOM 2015 C C . GLY A 1 242 ? 18.493 6.459 -23.651 1.00 63.78 242 GLY A C 1
ATOM 2016 O O . GLY A 1 242 ? 19.638 6.708 -24.022 1.00 63.78 242 GLY A O 1
ATOM 2017 N N . GLY A 1 243 ? 17.626 5.828 -24.448 1.00 44.72 243 GLY A N 1
ATOM 2018 C CA . GLY A 1 243 ? 17.969 5.450 -25.822 1.00 44.72 243 GLY A CA 1
ATOM 2019 C C . GLY A 1 243 ? 18.305 6.649 -26.720 1.00 44.72 243 GLY A C 1
ATOM 2020 O O . GLY A 1 243 ? 17.435 7.463 -27.031 1.00 44.72 243 GLY A O 1
ATOM 2021 N N . LYS A 1 244 ? 19.544 6.699 -27.234 1.00 42.44 244 LYS A N 1
ATOM 2022 C CA . LYS A 1 244 ? 19.763 7.192 -28.603 1.00 42.44 244 LYS A CA 1
ATOM 2023 C C . LYS A 1 244 ? 18.882 6.347 -29.532 1.00 42.44 244 LYS A C 1
ATOM 2025 O O . LYS A 1 244 ? 18.773 5.137 -29.330 1.00 42.44 244 LYS A O 1
ATOM 2030 N N . LYS A 1 245 ? 18.245 6.991 -30.518 1.00 39.22 245 LYS A N 1
ATOM 2031 C CA . LYS A 1 245 ? 17.505 6.320 -31.599 1.00 39.22 245 LYS A CA 1
ATOM 2032 C C . LYS A 1 245 ? 18.327 5.141 -32.139 1.00 39.22 245 LYS A C 1
ATOM 2034 O O . LYS A 1 245 ? 19.534 5.276 -32.325 1.00 39.22 245 LYS A O 1
ATOM 2039 N N . SER A 1 246 ? 17.641 4.020 -32.363 1.00 36.94 246 SER A N 1
ATOM 2040 C CA . SER A 1 246 ? 18.145 2.823 -33.042 1.00 36.94 246 SER A CA 1
ATOM 2041 C C . SER A 1 246 ? 19.068 3.184 -34.212 1.00 36.94 246 SER A C 1
ATOM 2043 O O . SER A 1 246 ? 18.671 3.942 -35.095 1.00 36.94 246 SER A O 1
ATOM 2045 N N . LEU A 1 247 ? 20.282 2.627 -34.209 1.00 43.28 247 LEU A N 1
ATOM 2046 C CA . LEU A 1 247 ? 21.209 2.637 -35.347 1.00 43.28 247 LEU A CA 1
ATOM 2047 C C . LEU A 1 247 ? 20.976 1.461 -36.309 1.00 43.28 247 LEU A C 1
ATOM 2049 O O . LEU A 1 247 ? 21.769 1.265 -37.221 1.00 43.28 247 LEU A O 1
ATOM 2053 N N . PHE A 1 248 ? 19.883 0.712 -36.165 1.00 42.50 248 PHE A N 1
ATOM 2054 C CA . PHE A 1 248 ? 19.468 -0.260 -37.171 1.00 42.50 248 PHE A CA 1
ATOM 2055 C C . PHE A 1 248 ? 18.301 0.305 -37.976 1.00 42.50 248 PHE A C 1
ATOM 2057 O O . PHE A 1 248 ? 17.142 -0.035 -37.768 1.00 42.50 248 PHE A O 1
ATOM 2064 N N . ASN A 1 249 ? 18.661 1.229 -38.863 1.00 39.72 249 ASN A N 1
ATOM 2065 C CA . ASN A 1 249 ? 18.048 1.375 -40.174 1.00 39.72 249 ASN A CA 1
ATOM 2066 C C . ASN A 1 249 ? 19.190 1.217 -41.181 1.00 39.72 249 ASN A C 1
ATOM 2068 O O . ASN A 1 249 ? 19.909 2.185 -41.440 1.00 39.72 249 ASN A O 1
ATOM 2072 N N . ARG A 1 250 ? 19.379 -0.008 -41.671 1.00 37.22 250 ARG A N 1
ATOM 2073 C CA . ARG A 1 250 ? 19.906 -0.370 -42.992 1.00 37.22 250 ARG A CA 1
ATOM 2074 C C . ARG A 1 250 ? 19.766 -1.871 -43.174 1.00 37.22 250 ARG A C 1
ATOM 2076 O O . ARG A 1 250 ? 20.142 -2.594 -42.227 1.00 37.22 250 ARG A O 1
#

Nearest PDB structures (foldseek):
  6ezd-assembly2_B  TM=3.641E-01  e=6.942E+00  Candidatus Methanomethylophilus alvi Mx1201
  6fb6-assembly1_A  TM=2.474E-01  e=5.502E+00  Chlamydomonas reinhardtii

pLDDT: mean 79.01, std 18.5, range [32.06, 97.88]

Solvent-accessible surface area (backbone atoms only — not comparable to full-atom values): 14567 Å² total; per-residue (Å²): 139,78,70,62,68,65,48,53,55,47,52,54,54,39,51,53,49,24,60,69,74,68,58,61,95,84,44,78,63,53,61,57,31,51,77,66,77,57,74,80,71,84,51,78,33,56,51,94,49,77,50,76,46,82,42,70,66,45,93,85,39,79,44,72,29,51,35,40,39,34,31,14,86,41,52,66,53,36,51,53,41,52,49,50,53,48,52,55,47,49,77,76,37,96,63,79,74,51,70,51,78,55,96,93,39,65,38,39,46,47,81,47,73,52,58,47,33,67,78,61,37,78,85,32,58,74,40,52,42,20,34,34,35,74,55,79,50,27,43,37,36,18,57,34,68,64,51,49,53,50,53,51,34,33,75,73,67,76,39,86,56,70,81,75,36,64,69,52,46,63,58,53,70,78,51,72,99,68,63,80,41,78,48,78,46,48,30,60,77,46,50,68,48,49,46,81,76,42,55,77,66,59,21,51,54,48,62,77,37,42,54,66,56,38,11,40,35,38,39,36,42,38,34,36,80,49,100,93,47,74,51,77,49,78,49,74,42,76,49,76,61,81,70,73,79,78,86,82,81,127

Radius of gyration: 21.64 Å; Cα contacts (8 Å, |Δi|>4): 344; chains: 1; bounding box: 48×45×73 Å

Foldseek 3Di:
DPPPPVVVVLVVVLCVVCVLVVNDPDDPVVVVCVVVPDDLDLDPQFDDDKDWDWAQLDPVSLDIKIKIKTFGQDPVVVVVSVVVLVVSCVVVDVDDWDWDDDPNWIKTWQQDACPCCNPPNPVCNRQHRWIWTDQNRIIMTMNDPSVRNVVVCVSVVNDDDQCVDPVSVVQCVVDDPDAPDKDKDQQVSCLSHVLVVDPPVVSVVCVVCVQVRNQQGMWMWGWHDDDPDIDIDIDTHGHGDPDDPDPPDD

Mean predicted aligned error: 10.52 Å

Secondary structure (DSSP, 8-state):
---HHHHHHHHHHHHHHHHHHT--TT-HHHHHHHTTT----S-TT--S-EEEEEEE-STTS--EEEEEEEE-S-HHHHHHHHHHHHHHHHHH------EEEETTEEEEE---TTHHHHHH-GGGGG-SS-EEEEETTEEEEES-HHHHHHHHHHHTTSS--GGG-HHHHHHHTTS-S--SEEEEEEHHHHTTTHHHHS-HHHHHHHHHTHHHHHHEEEEEEEEEEETTEEEEEEEEEE--TT----S---